Protein AF-A0A7S4QE06-F1 (afdb_monomer_lite)

Structure (mmCIF, N/CA/C/O backbone):
data_AF-A0A7S4QE06-F1
#
_entry.id   AF-A0A7S4QE06-F1
#
loop_
_atom_site.group_PDB
_atom_site.id
_atom_site.type_symbol
_atom_site.label_atom_id
_atom_site.label_alt_id
_atom_site.label_comp_id
_atom_site.label_asym_id
_atom_site.label_entity_id
_atom_site.label_seq_id
_atom_site.pdbx_PDB_ins_code
_atom_site.Cartn_x
_atom_site.Cartn_y
_atom_site.Cartn_z
_atom_site.occupancy
_atom_site.B_iso_or_equiv
_atom_site.auth_seq_id
_atom_site.auth_comp_id
_atom_site.auth_asym_id
_atom_site.auth_atom_id
_atom_site.pdbx_PDB_model_num
ATOM 1 N N . MET A 1 1 ? 20.976 -11.814 29.041 1.00 29.27 1 MET A N 1
ATOM 2 C CA . MET A 1 1 ? 21.416 -11.152 27.793 1.00 29.27 1 MET A CA 1
ATOM 3 C C . MET A 1 1 ? 20.472 -11.469 26.636 1.00 29.27 1 MET A C 1
ATOM 5 O O . MET A 1 1 ? 19.677 -10.607 26.300 1.00 29.27 1 MET A O 1
ATOM 9 N N . GLU A 1 2 ? 20.429 -12.696 26.094 1.00 24.38 2 GLU A N 1
ATOM 10 C CA . GLU A 1 2 ? 19.324 -13.104 25.185 1.00 24.38 2 GLU A CA 1
ATOM 11 C C . GLU A 1 2 ? 17.950 -13.122 25.888 1.00 24.38 2 GLU A C 1
ATOM 13 O O . GLU A 1 2 ? 16.909 -12.980 25.255 1.00 24.38 2 GLU A O 1
ATOM 18 N N . SER A 1 3 ? 17.950 -13.236 27.219 1.00 26.64 3 SER A N 1
ATOM 19 C CA . SER A 1 3 ? 16.787 -13.056 28.093 1.00 26.64 3 SER A CA 1
ATOM 20 C C . SER A 1 3 ? 16.229 -11.629 28.130 1.00 26.64 3 SER A C 1
ATOM 22 O O . SER A 1 3 ? 15.060 -11.467 28.459 1.00 26.64 3 SER A O 1
ATOM 24 N N . ASP A 1 4 ? 17.037 -10.618 27.792 1.00 27.91 4 ASP A N 1
ATOM 25 C CA . ASP A 1 4 ? 16.756 -9.203 28.098 1.00 27.91 4 ASP A CA 1
ATOM 26 C C . ASP A 1 4 ? 16.390 -8.408 26.828 1.00 27.91 4 ASP A C 1
ATOM 28 O O . ASP A 1 4 ? 15.985 -7.255 26.893 1.00 27.91 4 ASP A O 1
ATOM 32 N N . LEU A 1 5 ? 16.495 -9.046 25.656 1.00 28.83 5 LEU A N 1
ATOM 33 C CA . LEU A 1 5 ? 16.018 -8.528 24.368 1.00 28.83 5 LEU A CA 1
ATOM 34 C C . LEU A 1 5 ? 14.555 -8.923 24.087 1.00 28.83 5 LEU A C 1
ATOM 36 O O . LEU A 1 5 ? 14.017 -8.601 23.033 1.00 28.83 5 LEU A O 1
ATOM 40 N N . ARG A 1 6 ? 13.902 -9.632 25.018 1.00 33.16 6 ARG A N 1
ATOM 41 C CA . ARG A 1 6 ? 12.524 -10.132 24.880 1.00 33.16 6 ARG A CA 1
ATOM 42 C C . ARG A 1 6 ? 11.426 -9.091 25.130 1.00 33.16 6 ARG A C 1
ATOM 44 O O . ARG A 1 6 ? 10.268 -9.422 24.919 1.00 33.16 6 ARG A O 1
ATOM 51 N N . GLU A 1 7 ? 11.753 -7.875 25.565 1.00 35.12 7 GLU A N 1
ATOM 52 C CA . GLU A 1 7 ? 10.751 -6.935 26.101 1.00 35.12 7 GLU A CA 1
ATOM 53 C C . GLU A 1 7 ? 10.024 -6.031 25.080 1.00 35.12 7 GLU A C 1
ATOM 55 O O . GLU A 1 7 ? 9.079 -5.369 25.489 1.00 35.12 7 GLU A O 1
ATOM 60 N N . ILE A 1 8 ? 10.415 -5.942 23.789 1.00 34.97 8 ILE A N 1
ATOM 61 C CA . ILE A 1 8 ? 9.846 -4.907 22.873 1.00 34.97 8 ILE A CA 1
ATOM 62 C C . ILE A 1 8 ? 9.594 -5.363 21.401 1.00 34.97 8 ILE A C 1
ATOM 64 O O . ILE A 1 8 ? 9.484 -4.528 20.498 1.00 34.97 8 ILE A O 1
ATOM 68 N N . TYR A 1 9 ? 9.443 -6.662 21.106 1.00 36.25 9 TYR A N 1
ATOM 69 C CA . TYR A 1 9 ? 9.133 -7.174 19.744 1.00 36.25 9 TYR A CA 1
ATOM 70 C C . TYR A 1 9 ? 7.617 -7.247 19.440 1.00 36.25 9 TYR A C 1
ATOM 72 O O . TYR A 1 9 ? 7.071 -8.336 19.275 1.00 36.25 9 TYR A O 1
ATOM 80 N N . ASP A 1 10 ? 6.928 -6.102 19.375 1.00 40.66 10 ASP A N 1
ATOM 81 C CA . ASP A 1 10 ? 5.464 -6.066 19.556 1.00 40.66 10 ASP A CA 1
ATOM 82 C C . ASP A 1 10 ? 4.669 -5.391 18.414 1.00 40.66 10 ASP A C 1
ATOM 84 O O . ASP A 1 10 ? 4.213 -4.257 18.514 1.00 40.66 10 ASP A O 1
ATOM 88 N N . THR A 1 11 ? 4.571 -6.073 17.273 1.00 52.34 11 THR A N 1
ATOM 89 C CA . THR A 1 11 ? 4.168 -5.523 15.962 1.00 52.34 11 THR A CA 1
ATOM 90 C C . THR A 1 11 ? 2.662 -5.333 15.707 1.00 52.34 11 THR A C 1
ATOM 92 O O . THR A 1 11 ? 1.805 -5.876 16.385 1.00 52.34 11 THR A O 1
ATOM 95 N N . ASN A 1 12 ? 2.365 -4.557 14.667 1.00 52.81 12 ASN A N 1
ATOM 96 C CA . ASN A 1 12 ? 1.089 -4.362 13.964 1.00 52.81 12 ASN A CA 1
ATOM 97 C C . ASN A 1 12 ? 0.614 -5.617 13.194 1.00 52.81 12 ASN A C 1
ATOM 99 O O . ASN A 1 12 ? 1.434 -6.428 12.760 1.00 52.81 12 ASN A O 1
ATOM 103 N N . PHE A 1 13 ? -0.699 -5.751 12.952 1.00 61.16 13 PHE A N 1
ATOM 104 C CA . PHE A 1 13 ? -1.243 -6.888 12.193 1.00 61.16 13 PHE A CA 1
ATOM 105 C C . PHE A 1 13 ? -0.927 -6.748 10.696 1.00 61.16 13 PHE A C 1
ATOM 107 O O . PHE A 1 13 ? -1.510 -5.907 10.011 1.00 61.16 13 PHE A O 1
ATOM 114 N N . ASN A 1 14 ? -0.030 -7.574 10.156 1.00 70.69 14 ASN A N 1
ATOM 115 C CA . ASN A 1 14 ? 0.355 -7.495 8.745 1.00 70.69 14 ASN A CA 1
ATOM 116 C C . ASN A 1 14 ? -0.539 -8.381 7.852 1.00 70.69 14 ASN A C 1
ATOM 118 O O . ASN A 1 14 ? -0.594 -9.594 8.034 1.00 70.69 14 ASN A O 1
ATOM 122 N N . MET A 1 15 ? -1.231 -7.763 6.888 1.00 76.94 15 MET A N 1
ATOM 123 C CA . MET A 1 15 ? -2.018 -8.422 5.828 1.00 76.94 15 MET A CA 1
ATOM 124 C C . MET A 1 15 ? -1.328 -8.389 4.454 1.00 76.94 15 MET A C 1
ATOM 126 O O . MET A 1 15 ? -1.887 -8.903 3.483 1.00 76.94 15 MET A O 1
ATOM 130 N N . GLY A 1 16 ? -0.182 -7.711 4.354 1.00 79.75 16 GLY A N 1
ATOM 131 C CA . GLY A 1 16 ? 0.486 -7.362 3.106 1.00 79.75 16 GLY A CA 1
ATOM 132 C C . GLY A 1 16 ? 1.256 -8.505 2.443 1.00 79.75 16 GLY A C 1
ATOM 133 O O . GLY A 1 16 ? 1.091 -9.684 2.744 1.00 79.75 16 GLY A O 1
ATOM 134 N N . GLY A 1 17 ? 2.126 -8.127 1.512 1.00 87.62 17 GLY A N 1
ATOM 135 C CA . GLY A 1 17 ? 2.972 -9.038 0.750 1.00 87.62 17 GLY A CA 1
ATOM 136 C C . GLY A 1 17 ? 3.705 -8.292 -0.360 1.00 87.62 17 GLY A C 1
ATOM 137 O O . GLY A 1 17 ? 3.958 -7.087 -0.245 1.00 87.62 17 GLY A O 1
ATOM 138 N N . LEU A 1 18 ? 4.055 -8.981 -1.446 1.00 93.31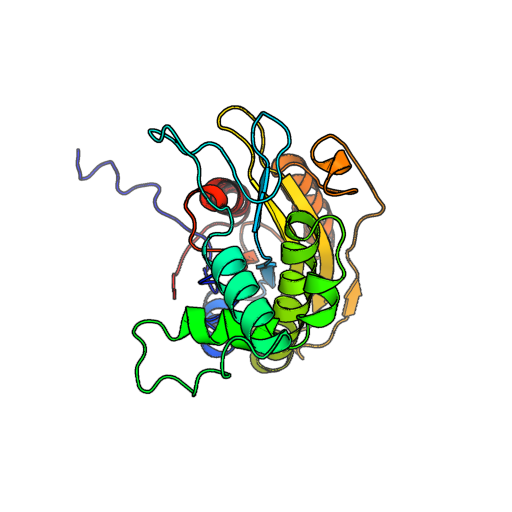 18 LEU A N 1
ATOM 139 C CA . LEU A 1 18 ? 4.771 -8.370 -2.569 1.00 93.31 18 LEU A CA 1
ATOM 140 C C . LEU A 1 18 ? 4.029 -7.142 -3.132 1.00 93.31 18 LEU A C 1
ATOM 142 O O . LEU A 1 18 ? 2.809 -7.135 -3.300 1.00 93.31 18 LEU A O 1
ATOM 146 N N . ALA A 1 19 ? 4.793 -6.073 -3.370 1.00 93.88 19 ALA A N 1
ATOM 147 C CA . ALA A 1 19 ? 4.330 -4.739 -3.766 1.00 93.88 19 ALA A CA 1
ATOM 148 C C . ALA A 1 19 ? 3.315 -4.047 -2.825 1.00 93.88 19 ALA A C 1
ATOM 150 O O . ALA A 1 19 ? 2.889 -2.938 -3.137 1.00 93.88 19 ALA A O 1
ATOM 151 N N . GLY A 1 20 ? 2.972 -4.626 -1.667 1.00 90.56 20 GLY A N 1
ATOM 152 C CA . GLY A 1 20 ? 2.020 -4.064 -0.695 1.00 90.56 20 GLY A CA 1
ATOM 153 C C . GLY A 1 20 ? 0.575 -4.542 -0.850 1.00 90.56 20 GLY A C 1
ATOM 154 O O . GLY A 1 20 ? -0.300 -4.066 -0.130 1.00 90.56 20 GLY A O 1
ATOM 155 N N . PHE A 1 21 ? 0.306 -5.501 -1.743 1.00 95.44 21 PHE A N 1
ATOM 156 C CA . PHE A 1 21 ? -1.034 -6.078 -1.871 1.00 95.44 21 PHE A CA 1
ATOM 157 C C . PHE A 1 21 ? -1.462 -6.822 -0.594 1.00 95.44 21 PHE A C 1
ATOM 159 O O . PHE A 1 21 ? -0.641 -7.545 -0.024 1.00 95.44 21 PHE A O 1
ATOM 166 N N . PRO A 1 22 ? -2.743 -6.716 -0.181 1.00 93.19 22 PRO A N 1
ATOM 167 C CA . PRO A 1 22 ? -3.276 -7.383 1.008 1.00 93.19 22 PRO A CA 1
ATOM 168 C C . PRO A 1 22 ? -3.518 -8.885 0.764 1.00 93.19 22 PRO A C 1
ATOM 170 O O . PRO A 1 22 ? -4.655 -9.366 0.773 1.00 93.19 22 PRO A O 1
ATOM 173 N N . PHE A 1 23 ? -2.449 -9.641 0.501 1.00 94.56 23 PHE A N 1
ATOM 174 C CA . PHE A 1 23 ? -2.511 -11.065 0.156 1.00 94.56 23 PHE A CA 1
ATOM 175 C C . PHE A 1 23 ? -2.992 -11.968 1.299 1.00 94.56 23 PHE A C 1
ATOM 177 O O . PHE A 1 23 ? -3.529 -13.040 1.018 1.00 94.56 23 PHE A O 1
ATOM 184 N N . GLY A 1 24 ? -2.919 -11.521 2.558 1.00 89.69 24 GLY A N 1
ATOM 185 C CA . GLY A 1 24 ? -3.584 -12.198 3.677 1.00 89.69 24 GLY A CA 1
ATOM 186 C C . GLY A 1 24 ? -5.114 -12.275 3.515 1.00 89.69 24 GLY A C 1
ATOM 187 O O . GLY A 1 24 ? -5.761 -13.180 4.058 1.00 89.69 24 GLY A O 1
ATOM 188 N N . GLY A 1 25 ? -5.700 -11.360 2.737 1.00 92.31 25 GLY A N 1
ATOM 189 C CA . GLY A 1 25 ? -7.077 -11.430 2.263 1.00 92.31 25 GLY A CA 1
ATOM 190 C C . GLY A 1 25 ? -8.156 -11.419 3.351 1.00 92.31 25 GLY A C 1
ATOM 191 O O . GLY A 1 25 ? -7.947 -11.037 4.502 1.00 92.31 25 GLY A O 1
ATOM 192 N N . ALA A 1 26 ? -9.343 -11.891 2.964 1.00 92.00 26 ALA A N 1
ATOM 193 C CA . ALA A 1 26 ? -10.532 -11.952 3.815 1.00 92.00 26 ALA A CA 1
ATOM 194 C C . ALA A 1 26 ? -10.332 -12.776 5.104 1.00 92.00 26 ALA A C 1
ATOM 196 O O . ALA A 1 26 ? -10.912 -12.438 6.137 1.00 92.00 26 ALA A O 1
ATOM 197 N N . THR A 1 27 ? -9.512 -13.832 5.050 1.00 89.44 27 THR A N 1
ATOM 198 C CA . THR A 1 27 ? -9.172 -14.667 6.213 1.00 89.44 27 THR A CA 1
ATOM 199 C C . THR A 1 27 ? -8.334 -13.887 7.218 1.00 89.44 27 THR A C 1
ATOM 201 O O . THR A 1 27 ? -8.636 -13.914 8.409 1.00 89.44 27 THR A O 1
ATOM 204 N N . SER A 1 28 ? -7.318 -13.156 6.750 1.00 86.19 28 SER A N 1
ATOM 205 C CA . SER A 1 28 ? -6.453 -12.391 7.650 1.00 86.19 28 SER A CA 1
ATOM 206 C C . SER A 1 28 ? -7.168 -11.188 8.247 1.00 86.19 28 SER A C 1
ATOM 208 O O . SER A 1 28 ? -7.023 -10.948 9.440 1.00 86.19 28 SER A O 1
ATOM 210 N N . PHE A 1 29 ? -8.040 -10.520 7.487 1.00 89.00 29 PHE A N 1
ATOM 211 C CA . PHE A 1 29 ? -8.925 -9.495 8.045 1.00 89.00 29 PHE A CA 1
ATOM 212 C C . PHE A 1 29 ? -9.848 -10.061 9.141 1.00 89.00 29 PHE A C 1
ATOM 214 O O . PHE A 1 29 ? -9.975 -9.471 10.208 1.00 89.00 29 PHE A O 1
ATOM 221 N N . GLY A 1 30 ? -10.475 -11.222 8.914 1.00 88.38 30 GLY A N 1
ATOM 222 C CA . GLY A 1 30 ? -11.364 -11.839 9.907 1.00 88.38 30 GLY A CA 1
ATOM 223 C C . GLY A 1 30 ? -10.641 -12.269 11.189 1.00 88.38 30 GLY A C 1
ATOM 224 O O . GLY A 1 30 ? -11.178 -12.114 12.281 1.00 88.38 30 GLY A O 1
ATOM 225 N N . ALA A 1 31 ? -9.407 -12.763 11.069 1.00 84.69 31 ALA A N 1
ATOM 226 C CA . ALA A 1 31 ? -8.568 -13.084 12.221 1.00 84.69 31 ALA A CA 1
ATOM 227 C C . ALA A 1 31 ? -8.116 -11.826 12.978 1.00 84.69 31 ALA A C 1
ATOM 229 O O . ALA A 1 31 ? -8.207 -11.795 14.199 1.00 84.69 31 ALA A O 1
ATOM 230 N N . MET A 1 32 ? -7.695 -10.776 12.263 1.00 86.50 32 MET A N 1
ATOM 231 C CA . MET A 1 32 ? -7.385 -9.461 12.835 1.00 86.50 32 MET A CA 1
ATOM 232 C C . MET A 1 32 ? -8.553 -8.927 13.665 1.00 86.50 32 MET A C 1
ATOM 234 O O . MET A 1 32 ? -8.358 -8.510 14.805 1.00 86.50 32 MET A O 1
ATOM 238 N N . ALA A 1 33 ? -9.772 -9.009 13.127 1.00 87.38 33 ALA A N 1
ATOM 239 C CA . ALA A 1 33 ? -10.964 -8.520 13.802 1.00 87.38 33 ALA A CA 1
ATOM 240 C C . ALA A 1 33 ? -11.243 -9.243 15.134 1.00 87.38 33 ALA A C 1
ATOM 242 O O . ALA A 1 33 ? -11.690 -8.613 16.087 1.00 87.38 33 ALA A O 1
ATOM 243 N N . ALA A 1 34 ? -10.896 -10.531 15.239 1.00 85.38 34 ALA A N 1
ATOM 244 C CA . ALA A 1 34 ? -11.002 -11.308 16.478 1.00 85.38 34 ALA A CA 1
ATOM 245 C C . ALA A 1 34 ? -9.952 -10.943 17.554 1.00 85.38 34 ALA A C 1
ATOM 247 O O . ALA A 1 34 ? -10.020 -11.467 18.665 1.00 85.38 34 ALA A O 1
ATOM 248 N N . HIS A 1 35 ? -8.991 -10.066 17.240 1.00 83.25 35 HIS A N 1
ATOM 249 C CA . HIS A 1 35 ? -8.016 -9.507 18.184 1.00 83.25 35 HIS A CA 1
ATOM 250 C C . HIS A 1 35 ? -8.319 -8.056 18.591 1.00 83.25 35 HIS A C 1
ATOM 252 O O . HIS A 1 35 ? -7.599 -7.496 19.416 1.00 83.25 35 HIS A O 1
ATOM 258 N N . ILE A 1 36 ? -9.370 -7.439 18.041 1.00 82.38 36 ILE A N 1
ATOM 259 C CA . ILE A 1 36 ? -9.829 -6.118 18.480 1.00 82.38 36 ILE A CA 1
ATOM 260 C C . ILE A 1 36 ? -10.420 -6.262 19.898 1.00 82.38 36 ILE A C 1
ATOM 262 O O . ILE A 1 36 ? -11.226 -7.170 20.110 1.00 82.38 36 ILE A O 1
ATOM 266 N N . PRO A 1 37 ? -10.057 -5.400 20.869 1.00 81.44 37 PRO A N 1
ATOM 267 C CA . PRO A 1 37 ? -10.669 -5.403 22.200 1.00 81.44 37 PRO A CA 1
ATOM 268 C C . PRO A 1 37 ? -12.197 -5.233 22.161 1.00 81.44 37 PRO A C 1
ATOM 270 O O . PRO A 1 37 ? -12.730 -4.627 21.233 1.00 81.44 37 PRO A O 1
ATOM 273 N N . ASP A 1 38 ? -12.910 -5.718 23.183 1.00 82.31 38 ASP A N 1
ATOM 274 C CA . ASP A 1 38 ? -14.376 -5.605 23.268 1.00 82.31 38 ASP A CA 1
ATOM 275 C C . ASP A 1 38 ? -14.841 -4.137 23.141 1.00 82.31 38 ASP A C 1
ATOM 277 O O . ASP A 1 38 ? -14.360 -3.252 23.852 1.00 82.31 38 ASP A O 1
ATOM 281 N N . GLY A 1 39 ? -15.779 -3.861 22.224 1.00 83.25 39 GLY A N 1
ATOM 282 C CA . GLY A 1 39 ? -16.222 -2.493 21.894 1.00 83.25 39 GLY A CA 1
ATOM 283 C C . GLY A 1 39 ? -15.191 -1.637 21.136 1.00 83.25 39 GLY A C 1
ATOM 284 O O . GLY A 1 39 ? -15.393 -0.434 20.962 1.00 83.25 39 GLY A O 1
ATOM 285 N N . GLY A 1 40 ? -14.076 -2.233 20.716 1.00 85.31 40 GLY A N 1
ATOM 286 C CA . GLY A 1 40 ? -12.970 -1.596 20.013 1.00 85.31 40 GLY A CA 1
ATOM 287 C C . GLY A 1 40 ? -13.202 -1.362 18.521 1.00 85.31 40 GLY A C 1
ATOM 288 O O . GLY A 1 40 ? -14.263 -1.651 17.979 1.00 85.31 40 GLY A O 1
ATOM 289 N N . SER A 1 41 ? -12.207 -0.810 17.827 1.00 88.88 41 SER A N 1
ATOM 290 C CA . SER A 1 41 ? -12.259 -0.525 16.378 1.00 88.88 41 SER A CA 1
ATOM 291 C C . SER A 1 41 ? -10.917 -0.803 15.691 1.00 88.88 41 SER A C 1
ATOM 293 O O . SER A 1 41 ? -9.886 -0.916 16.354 1.00 88.88 41 SER A O 1
ATOM 295 N N . CYS A 1 42 ? -10.909 -0.914 14.359 1.00 87.25 42 CYS A N 1
ATOM 296 C CA . CYS A 1 42 ? -9.693 -1.178 13.580 1.00 87.25 42 CYS A CA 1
ATOM 297 C C . CYS A 1 42 ? -9.313 -0.000 12.681 1.00 87.25 42 CYS A C 1
ATOM 299 O O . CYS A 1 42 ? -10.161 0.545 11.978 1.00 87.25 42 CYS A O 1
ATOM 301 N N . LEU A 1 43 ? -8.024 0.343 12.639 1.00 86.00 43 LEU A N 1
ATOM 302 C CA . LEU A 1 43 ? -7.430 1.120 11.553 1.00 86.00 43 LEU A CA 1
ATOM 303 C C . LEU A 1 43 ? -6.629 0.196 10.624 1.00 86.00 43 LEU A C 1
ATOM 305 O O . LEU A 1 43 ? -5.646 -0.411 11.040 1.00 86.00 43 LEU A O 1
ATOM 309 N N . VAL A 1 44 ? -6.993 0.158 9.344 1.00 88.62 44 VAL A N 1
ATOM 310 C CA . VAL A 1 44 ? -6.215 -0.464 8.267 1.00 88.62 44 VAL A CA 1
ATOM 311 C C . VAL A 1 44 ? -5.426 0.611 7.521 1.00 88.62 44 VAL A C 1
ATOM 313 O O . VAL A 1 44 ? -6.023 1.541 6.982 1.00 88.62 44 VAL A O 1
ATOM 316 N N . VAL A 1 45 ? -4.103 0.469 7.423 1.00 85.31 45 VAL A N 1
ATOM 317 C CA . VAL A 1 45 ? -3.237 1.322 6.586 1.00 85.31 45 VAL A CA 1
ATOM 318 C C . VAL A 1 45 ? -2.646 0.498 5.444 1.00 85.31 45 VAL A C 1
ATOM 320 O O . VAL A 1 45 ? -1.992 -0.514 5.691 1.00 85.31 45 VAL A O 1
ATOM 323 N N . TYR A 1 46 ? -2.847 0.895 4.188 1.00 90.94 46 TYR A N 1
ATOM 324 C CA . TYR A 1 46 ? -2.339 0.139 3.037 1.00 90.94 46 TYR A CA 1
ATOM 325 C C . TYR A 1 46 ? -1.810 1.016 1.904 1.00 90.94 46 TYR A C 1
ATOM 327 O O . TYR A 1 46 ? -2.191 2.181 1.753 1.00 90.94 46 TYR A O 1
ATOM 335 N N . GLY A 1 47 ? -0.946 0.422 1.083 1.00 91.88 47 GLY A N 1
ATOM 336 C CA . GLY A 1 47 ? -0.466 1.051 -0.137 1.00 91.88 47 GLY A CA 1
ATOM 337 C C . GLY A 1 47 ? 0.773 0.387 -0.737 1.00 91.88 47 GLY A C 1
ATOM 338 O O . GLY A 1 47 ? 1.521 -0.308 -0.037 1.00 91.88 47 GLY A O 1
ATOM 339 N N . PRO A 1 48 ? 1.049 0.642 -2.028 1.00 94.94 48 PRO A N 1
ATOM 340 C CA . PRO A 1 48 ? 2.348 0.361 -2.605 1.00 94.94 48 PRO A CA 1
ATOM 341 C C . PRO A 1 48 ? 3.383 1.354 -2.078 1.00 94.94 48 PRO A C 1
ATOM 343 O O . PRO A 1 48 ? 3.056 2.377 -1.470 1.00 94.94 48 PRO A O 1
ATOM 346 N N . HIS A 1 49 ? 4.649 1.068 -2.370 1.00 93.44 49 HIS A N 1
ATOM 347 C CA . HIS A 1 49 ? 5.749 1.960 -2.032 1.00 93.44 49 HIS A CA 1
ATOM 348 C C . HIS A 1 49 ? 6.652 2.256 -3.232 1.00 93.44 49 HIS A C 1
ATOM 350 O O . HIS A 1 49 ? 6.731 1.470 -4.184 1.00 93.44 49 HIS A O 1
ATOM 356 N N . VAL A 1 50 ? 7.339 3.392 -3.172 1.00 95.31 50 VAL A N 1
ATOM 357 C CA . VAL A 1 50 ? 8.287 3.851 -4.187 1.00 95.31 50 VAL A CA 1
ATOM 358 C C . VAL A 1 50 ? 9.484 4.527 -3.522 1.00 95.31 50 VAL A C 1
ATOM 360 O O . VAL A 1 50 ? 9.330 5.318 -2.595 1.00 95.31 50 VAL A O 1
ATOM 363 N N . GLY A 1 51 ? 10.689 4.216 -3.992 1.00 91.62 51 GLY A N 1
ATOM 364 C CA . GLY A 1 51 ? 11.904 4.895 -3.552 1.00 91.62 51 GLY A CA 1
ATOM 365 C C . GLY A 1 51 ? 12.129 6.200 -4.308 1.00 91.62 51 GLY A C 1
ATOM 366 O O . GLY A 1 51 ? 11.866 6.269 -5.513 1.00 91.62 51 GLY A O 1
ATOM 367 N N . VAL A 1 52 ? 12.656 7.204 -3.611 1.00 90.25 52 VAL A N 1
ATOM 368 C CA . VAL A 1 52 ? 13.269 8.394 -4.208 1.00 90.25 52 VAL A CA 1
ATOM 369 C C . VAL A 1 52 ? 14.678 8.541 -3.636 1.00 90.25 52 VAL A C 1
ATOM 371 O O . VAL A 1 52 ? 14.841 8.673 -2.422 1.00 90.25 52 VAL A O 1
ATOM 374 N N . ASP A 1 53 ? 15.693 8.496 -4.499 1.00 88.88 53 ASP A N 1
ATOM 375 C CA . ASP A 1 53 ? 17.097 8.575 -4.080 1.00 88.88 53 ASP A CA 1
ATOM 376 C C . ASP A 1 53 ? 17.573 10.016 -3.815 1.00 88.88 53 ASP A C 1
ATOM 378 O O . ASP A 1 53 ? 16.849 10.992 -4.040 1.00 88.88 53 ASP A O 1
ATOM 382 N N . SER A 1 54 ? 18.809 10.178 -3.331 1.00 85.62 54 SER A N 1
ATOM 383 C CA . SER A 1 54 ? 19.370 11.499 -3.000 1.00 85.62 54 SER A CA 1
ATOM 384 C C . SER A 1 54 ? 19.573 12.433 -4.201 1.00 85.62 54 SER A C 1
ATOM 386 O O . SER A 1 54 ? 19.812 13.627 -4.006 1.00 85.62 54 SER A O 1
ATOM 388 N N . THR A 1 55 ? 19.447 11.928 -5.432 1.00 85.50 55 THR A N 1
ATOM 389 C CA . THR A 1 55 ? 19.461 12.725 -6.670 1.00 85.50 55 THR A CA 1
ATOM 390 C C . THR A 1 55 ? 18.060 13.141 -7.128 1.00 85.50 55 THR A C 1
ATOM 392 O O . THR A 1 55 ? 17.934 13.965 -8.034 1.00 85.50 55 THR A O 1
ATOM 395 N N . GLY A 1 56 ? 17.011 12.610 -6.489 1.00 84.44 56 GLY A N 1
ATOM 396 C CA . GLY A 1 56 ? 15.613 12.788 -6.876 1.00 84.44 56 GLY A CA 1
ATOM 397 C C . GLY A 1 56 ? 15.112 11.760 -7.895 1.00 84.44 56 GLY A C 1
ATOM 398 O O . GLY A 1 56 ? 14.009 11.926 -8.420 1.00 84.44 56 GLY A O 1
ATOM 399 N N . ALA A 1 57 ? 15.881 10.706 -8.195 1.00 89.75 57 ALA A N 1
ATOM 400 C CA . ALA A 1 57 ? 15.444 9.668 -9.123 1.00 89.75 57 ALA A CA 1
ATOM 401 C C . ALA A 1 57 ? 14.392 8.761 -8.466 1.00 89.75 57 ALA A C 1
ATOM 403 O O . ALA A 1 57 ? 14.591 8.237 -7.370 1.00 89.75 57 ALA A O 1
ATOM 404 N N . VAL A 1 58 ? 13.262 8.573 -9.152 1.00 93.44 58 VAL A N 1
ATOM 405 C CA . VAL A 1 58 ? 12.110 7.806 -8.654 1.00 93.44 58 VAL A CA 1
ATOM 406 C C . VAL A 1 58 ? 12.198 6.345 -9.101 1.00 93.44 58 VAL A C 1
ATOM 408 O O . VAL A 1 58 ? 12.552 6.055 -10.244 1.00 93.44 58 VAL A O 1
ATOM 411 N N . GLY A 1 59 ? 11.838 5.420 -8.210 1.00 93.56 59 GLY A N 1
ATOM 412 C CA . GLY A 1 59 ? 11.911 3.971 -8.430 1.00 93.56 59 GLY A CA 1
ATOM 413 C C . GLY A 1 59 ? 13.184 3.319 -7.876 1.00 93.56 59 GLY A C 1
ATOM 414 O O . GLY A 1 59 ? 13.435 2.145 -8.151 1.00 93.56 59 GLY A O 1
ATOM 415 N N . THR A 1 60 ? 13.991 4.057 -7.109 1.00 93.00 60 THR A N 1
ATOM 416 C CA . THR A 1 60 ? 15.263 3.636 -6.492 1.00 93.00 60 THR A CA 1
ATOM 417 C C . THR A 1 60 ? 15.477 4.403 -5.184 1.00 93.00 60 THR A C 1
ATOM 419 O O . THR A 1 60 ? 14.934 5.488 -5.019 1.00 93.00 60 THR A O 1
ATOM 422 N N . VAL A 1 61 ? 16.233 3.845 -4.236 1.00 87.81 61 VAL A N 1
ATOM 423 C CA . VAL A 1 61 ? 16.634 4.525 -2.989 1.00 87.81 61 VAL A CA 1
ATOM 424 C C . VAL A 1 61 ? 17.929 3.915 -2.450 1.00 87.81 61 VAL A C 1
ATOM 426 O O . VAL A 1 61 ? 18.168 2.715 -2.615 1.00 87.81 61 VAL A O 1
ATOM 429 N N . GLU A 1 62 ? 18.792 4.707 -1.817 1.00 87.19 62 GLU A N 1
ATOM 430 C CA . GLU A 1 62 ? 20.038 4.231 -1.215 1.00 87.19 62 GLU A CA 1
ATOM 431 C C . GLU A 1 62 ? 19.774 3.237 -0.076 1.00 87.19 62 GLU A C 1
ATOM 433 O O . GLU A 1 62 ? 19.180 3.564 0.950 1.00 87.19 62 GLU A O 1
ATOM 438 N N . ARG A 1 63 ? 20.284 2.010 -0.224 1.00 81.75 63 ARG A N 1
ATOM 439 C CA . ARG A 1 63 ? 20.125 0.937 0.767 1.00 81.75 63 ARG A CA 1
ATOM 440 C C . ARG A 1 63 ? 21.382 0.765 1.615 1.00 81.75 63 ARG A C 1
ATOM 442 O O . ARG A 1 63 ? 22.506 0.777 1.107 1.00 81.75 63 ARG A O 1
ATOM 449 N N . ARG A 1 64 ? 21.196 0.541 2.919 1.00 76.31 64 ARG A N 1
ATOM 450 C CA . ARG A 1 64 ? 22.287 0.380 3.895 1.00 76.31 64 ARG A CA 1
ATOM 451 C C . ARG A 1 64 ? 23.280 -0.701 3.448 1.00 76.31 64 ARG A C 1
ATOM 453 O O . ARG A 1 64 ? 22.919 -1.859 3.275 1.00 76.31 64 ARG A O 1
ATOM 460 N N . GLY A 1 65 ? 24.553 -0.325 3.315 1.00 75.88 65 GLY A N 1
ATOM 461 C CA . GLY A 1 65 ? 25.636 -1.255 2.975 1.00 75.88 65 GLY A CA 1
ATOM 462 C C . GLY A 1 65 ? 25.701 -1.680 1.503 1.00 75.88 65 GLY A C 1
ATOM 463 O O . GLY A 1 65 ? 26.453 -2.598 1.184 1.00 75.88 65 GLY A O 1
ATOM 464 N N . ARG A 1 66 ? 24.953 -1.033 0.597 1.00 77.06 66 ARG A N 1
ATOM 465 C CA . ARG A 1 66 ? 24.996 -1.303 -0.848 1.00 77.06 66 ARG A CA 1
ATOM 466 C C . ARG A 1 66 ? 25.506 -0.084 -1.613 1.00 77.06 66 ARG A C 1
ATOM 468 O O . ARG A 1 66 ? 25.062 1.027 -1.367 1.00 77.06 66 ARG A O 1
ATOM 475 N N . ALA A 1 67 ? 26.394 -0.307 -2.584 1.00 78.44 67 ALA A N 1
ATOM 476 C CA . ALA A 1 67 ? 26.837 0.748 -3.504 1.00 78.44 67 ALA A CA 1
ATOM 477 C C . ALA A 1 67 ? 25.737 1.165 -4.500 1.00 78.44 67 ALA A C 1
ATOM 479 O O . ALA A 1 67 ? 25.694 2.314 -4.915 1.00 78.44 67 ALA A O 1
ATOM 480 N N . ASN A 1 68 ? 24.838 0.234 -4.847 1.00 81.81 68 ASN A N 1
ATOM 481 C CA . ASN A 1 68 ? 23.676 0.469 -5.702 1.00 81.81 68 ASN A CA 1
ATOM 482 C C . ASN A 1 68 ? 22.398 0.088 -4.939 1.00 81.81 68 ASN A C 1
ATOM 484 O O . ASN A 1 68 ? 22.260 -1.064 -4.502 1.00 81.81 68 ASN A O 1
ATOM 488 N N . GLY A 1 69 ? 21.469 1.040 -4.814 1.00 80.12 69 GLY A N 1
ATOM 489 C CA . GLY A 1 69 ? 20.168 0.851 -4.163 1.00 80.12 69 GLY A CA 1
ATOM 490 C C . GLY A 1 69 ? 19.284 -0.186 -4.857 1.00 80.12 69 GLY A C 1
ATOM 491 O O . GLY A 1 69 ? 18.718 -1.064 -4.207 1.00 80.12 69 GLY A O 1
ATOM 492 N N . GLY A 1 70 ? 19.259 -0.153 -6.192 1.00 90.62 70 GLY A N 1
ATOM 493 C CA . GLY A 1 70 ? 18.385 -1.005 -6.998 1.00 90.62 70 GLY A CA 1
ATOM 494 C C . GLY A 1 70 ? 16.925 -0.549 -6.948 1.00 90.62 70 GLY A C 1
ATOM 495 O O . GLY A 1 70 ? 16.599 0.481 -6.364 1.00 90.62 70 GLY A O 1
ATOM 496 N N . SER A 1 71 ? 16.043 -1.318 -7.583 1.00 93.31 71 SER A N 1
ATOM 497 C CA . SER A 1 71 ? 14.631 -0.957 -7.706 1.00 93.31 71 SER A CA 1
ATOM 498 C C . SER A 1 71 ? 13.906 -0.883 -6.356 1.00 93.31 71 SER A C 1
ATOM 500 O O . SER A 1 71 ? 14.131 -1.697 -5.455 1.00 93.31 71 SER A O 1
ATOM 502 N N . CYS A 1 72 ? 12.999 0.081 -6.238 1.00 91.69 72 CYS A N 1
ATOM 503 C CA . CYS A 1 72 ? 12.146 0.294 -5.077 1.00 91.69 72 CYS A CA 1
ATOM 504 C C . CYS A 1 72 ? 10.792 0.871 -5.538 1.00 91.69 72 CYS A C 1
ATOM 506 O O . CYS A 1 72 ? 10.728 2.032 -5.933 1.00 91.69 72 CYS A O 1
ATOM 508 N N . CYS A 1 73 ? 9.691 0.118 -5.546 1.00 94.19 73 CYS A N 1
ATOM 509 C CA . CYS A 1 73 ? 9.537 -1.292 -5.173 1.00 94.19 73 CYS A CA 1
ATOM 510 C C . CYS A 1 73 ? 10.098 -2.281 -6.222 1.00 94.19 73 CYS A C 1
ATOM 512 O O . CYS A 1 73 ? 9.759 -2.209 -7.402 1.00 94.19 73 CYS A O 1
ATOM 514 N N . GLY A 1 74 ? 10.900 -3.267 -5.800 1.00 94.81 74 GLY A N 1
ATOM 515 C CA . GLY A 1 74 ? 11.459 -4.284 -6.709 1.00 94.81 74 GLY A CA 1
ATOM 516 C C . GLY A 1 74 ? 10.403 -5.164 -7.397 1.00 94.81 74 GLY A C 1
ATOM 517 O O . GLY A 1 74 ? 10.437 -5.329 -8.616 1.00 94.81 74 GLY A O 1
ATOM 518 N N . SER A 1 75 ? 9.426 -5.668 -6.633 1.00 97.12 75 SER A N 1
ATOM 519 C CA . SER A 1 75 ? 8.311 -6.482 -7.151 1.00 97.12 75 SER A CA 1
ATOM 520 C C . SER A 1 75 ? 7.456 -5.714 -8.168 1.00 97.12 75 SER A C 1
ATOM 522 O O . SER A 1 75 ? 7.151 -6.236 -9.243 1.00 97.12 75 SER A O 1
ATOM 524 N N . ALA A 1 76 ? 7.144 -4.449 -7.863 1.00 97.31 76 ALA A N 1
ATOM 525 C CA . ALA A 1 76 ? 6.412 -3.542 -8.742 1.00 97.31 76 ALA A CA 1
ATOM 526 C C . ALA A 1 76 ? 7.120 -3.330 -10.084 1.00 97.31 76 ALA A C 1
ATOM 528 O O . ALA A 1 76 ? 6.494 -3.423 -11.139 1.00 97.31 76 ALA A O 1
ATOM 529 N N . VAL A 1 77 ? 8.426 -3.045 -10.055 1.00 97.94 77 VAL A N 1
ATOM 530 C CA . VAL A 1 77 ? 9.217 -2.785 -11.267 1.00 97.94 77 VAL A CA 1
ATOM 531 C C . VAL A 1 77 ? 9.320 -4.044 -12.130 1.00 97.94 77 VAL A C 1
ATOM 533 O O . VAL A 1 77 ? 9.142 -3.960 -13.345 1.00 97.94 77 VAL A O 1
ATOM 536 N N . ALA A 1 78 ? 9.510 -5.219 -11.519 1.00 97.81 78 ALA A N 1
ATOM 537 C CA . ALA A 1 78 ? 9.490 -6.496 -12.234 1.00 97.81 78 ALA A CA 1
ATOM 538 C C . ALA A 1 78 ? 8.119 -6.781 -12.880 1.00 97.81 78 ALA A C 1
ATOM 540 O O . ALA A 1 78 ? 8.050 -7.144 -14.055 1.00 97.81 78 ALA A O 1
ATOM 541 N N . ALA A 1 79 ? 7.024 -6.553 -12.146 1.00 98.19 79 ALA A N 1
ATOM 542 C CA . ALA A 1 79 ? 5.664 -6.704 -12.662 1.00 98.19 79 ALA A CA 1
ATOM 543 C C . ALA A 1 79 ? 5.360 -5.721 -13.804 1.00 98.19 79 ALA A C 1
ATOM 545 O O . ALA A 1 79 ? 4.793 -6.126 -14.813 1.00 98.19 79 ALA A O 1
ATOM 546 N N . SER A 1 80 ? 5.786 -4.460 -13.686 1.00 98.12 80 SER A N 1
ATOM 547 C CA . SER A 1 80 ? 5.656 -3.432 -14.729 1.00 98.12 80 SER A CA 1
ATOM 548 C C . SER A 1 80 ? 6.401 -3.815 -16.013 1.00 98.12 80 SER A C 1
ATOM 550 O O . SER A 1 80 ? 5.864 -3.662 -17.110 1.00 98.12 80 SER A O 1
ATOM 552 N N . GLY A 1 81 ? 7.604 -4.390 -15.886 1.00 97.94 81 GLY A N 1
ATOM 553 C CA . GLY A 1 81 ? 8.360 -4.940 -17.015 1.00 97.94 81 GLY A CA 1
ATOM 554 C C . GLY A 1 81 ? 7.613 -6.070 -17.727 1.00 97.94 81 GLY A C 1
ATOM 555 O O . GLY A 1 81 ? 7.409 -5.996 -18.935 1.00 97.94 81 GLY A O 1
ATOM 556 N N . TYR A 1 82 ? 7.137 -7.067 -16.975 1.00 98.19 82 TYR A N 1
ATOM 557 C CA . TYR A 1 82 ? 6.335 -8.177 -17.508 1.00 98.19 82 TYR A CA 1
ATOM 558 C C . TYR A 1 82 ? 5.045 -7.697 -18.195 1.00 98.19 82 TYR A C 1
ATOM 560 O O . TYR A 1 82 ? 4.791 -8.048 -19.346 1.00 98.19 82 TYR A O 1
ATOM 568 N N . VAL A 1 83 ? 4.259 -6.851 -17.523 1.00 97.94 83 VAL A N 1
ATOM 569 C CA . VAL A 1 83 ? 3.008 -6.283 -18.052 1.00 97.94 83 VAL A CA 1
ATOM 570 C C . VAL A 1 83 ? 3.261 -5.487 -19.337 1.00 97.94 83 VAL A C 1
ATOM 572 O O . VAL A 1 83 ? 2.520 -5.638 -20.306 1.00 97.94 83 VAL A O 1
ATOM 575 N N . GLY A 1 84 ? 4.339 -4.697 -19.385 1.00 97.94 84 GLY A N 1
ATOM 576 C CA . GLY A 1 84 ? 4.749 -3.966 -20.585 1.00 97.94 84 GLY A CA 1
ATOM 577 C C . GLY A 1 84 ? 5.140 -4.875 -21.755 1.00 97.94 84 GLY A C 1
ATOM 578 O O . GLY A 1 84 ? 4.784 -4.572 -22.893 1.00 97.94 84 GLY A O 1
ATOM 579 N N . SER A 1 85 ? 5.820 -5.997 -21.495 1.00 98.00 85 SER A N 1
ATOM 580 C CA . SER A 1 85 ? 6.146 -6.997 -22.524 1.00 98.00 85 SER A CA 1
ATOM 581 C C . SER A 1 85 ? 4.899 -7.700 -23.065 1.00 98.00 85 SER A C 1
ATOM 583 O O . SER A 1 85 ? 4.771 -7.857 -24.277 1.00 98.00 85 SER A O 1
ATOM 585 N N . VAL A 1 86 ? 3.948 -8.067 -22.198 1.00 98.12 86 VAL A N 1
ATOM 586 C CA . VAL A 1 86 ? 2.672 -8.673 -22.624 1.00 98.12 86 VAL A CA 1
ATOM 587 C C . VAL A 1 86 ? 1.847 -7.693 -23.460 1.00 98.12 86 VAL A C 1
ATOM 589 O O . VAL A 1 86 ? 1.343 -8.057 -24.518 1.00 98.12 86 VAL A O 1
ATOM 592 N N . PHE A 1 87 ? 1.763 -6.428 -23.043 1.00 97.69 87 PHE A N 1
ATOM 593 C CA . PHE A 1 87 ? 1.035 -5.384 -23.773 1.00 97.69 87 PHE A CA 1
ATOM 594 C C . PHE A 1 87 ? 1.584 -5.120 -25.183 1.00 97.69 87 PHE A C 1
ATOM 596 O O . PHE A 1 87 ? 0.818 -4.809 -26.093 1.00 97.69 87 PHE A O 1
ATOM 603 N N . LYS A 1 88 ? 2.897 -5.287 -25.385 1.00 97.50 88 LYS A N 1
ATOM 604 C CA . LYS A 1 88 ? 3.559 -5.109 -26.691 1.00 97.50 88 LYS A CA 1
ATOM 605 C C . LYS A 1 88 ? 3.531 -6.353 -27.577 1.00 97.50 88 LYS A C 1
ATOM 607 O O . LYS A 1 88 ? 3.884 -6.260 -28.749 1.00 97.50 88 LYS A O 1
ATOM 612 N N . GLY A 1 89 ? 3.092 -7.496 -27.044 1.00 97.25 89 GLY A N 1
ATOM 613 C CA . GLY A 1 89 ? 3.173 -8.790 -27.723 1.00 97.25 89 GLY A CA 1
ATOM 614 C C . GLY A 1 89 ? 4.578 -9.405 -27.722 1.00 97.25 89 GLY A C 1
ATOM 615 O O . GLY A 1 89 ? 4.818 -10.361 -28.453 1.00 97.25 89 GLY A O 1
ATOM 616 N N . ASP A 1 90 ? 5.497 -8.884 -26.901 1.00 97.38 90 ASP A N 1
ATOM 617 C CA . ASP A 1 90 ? 6.853 -9.425 -26.719 1.00 97.38 90 ASP A CA 1
ATOM 618 C C . ASP A 1 90 ? 6.872 -10.647 -25.776 1.00 97.38 90 ASP A C 1
ATOM 620 O O . ASP A 1 90 ? 7.852 -11.393 -25.732 1.00 97.38 90 ASP A O 1
ATOM 624 N N . ALA A 1 91 ? 5.802 -10.850 -24.998 1.00 96.50 91 ALA A N 1
ATOM 625 C CA . ALA A 1 91 ? 5.625 -11.980 -24.091 1.00 96.50 91 ALA A CA 1
ATOM 626 C C . ALA A 1 91 ? 4.164 -12.453 -24.051 1.00 96.50 91 ALA A C 1
ATOM 628 O O . ALA A 1 91 ? 3.235 -11.658 -24.170 1.00 96.50 91 ALA A O 1
ATOM 629 N N . GLU A 1 92 ? 3.960 -13.747 -23.814 1.00 95.94 92 GLU A N 1
ATOM 630 C CA . GLU A 1 92 ? 2.634 -14.309 -23.548 1.00 95.94 92 GLU A CA 1
ATOM 631 C C . GLU A 1 92 ? 2.208 -14.076 -22.093 1.00 95.94 92 GLU A C 1
ATOM 633 O O . GLU A 1 92 ? 3.038 -14.010 -21.179 1.00 95.94 92 GLU A O 1
ATOM 638 N N . LYS A 1 93 ? 0.894 -14.001 -21.854 1.00 95.88 93 LYS A N 1
ATOM 639 C CA . LYS A 1 93 ? 0.360 -13.928 -20.489 1.00 95.88 93 LYS A CA 1
ATOM 640 C C . LYS A 1 93 ? 0.611 -15.254 -19.763 1.00 95.88 93 LYS A C 1
ATOM 642 O O . LYS A 1 93 ? 0.166 -16.306 -20.215 1.00 95.88 93 LYS A O 1
ATOM 647 N N . ALA A 1 94 ? 1.271 -15.188 -18.609 1.00 93.75 94 ALA A N 1
ATOM 648 C CA . ALA A 1 94 ? 1.515 -16.343 -17.752 1.00 93.75 94 ALA A CA 1
ATOM 649 C C . ALA A 1 94 ? 0.205 -17.045 -17.343 1.00 93.75 94 ALA A C 1
ATOM 651 O O . ALA A 1 94 ? -0.817 -16.398 -17.094 1.00 93.75 94 ALA A O 1
ATOM 652 N N . ALA A 1 95 ? 0.257 -18.375 -17.248 1.00 95.00 95 ALA A N 1
ATOM 653 C CA . ALA A 1 95 ? -0.815 -19.184 -16.678 1.00 95.00 95 ALA A CA 1
ATOM 654 C C . ALA A 1 95 ? -0.860 -19.049 -15.145 1.00 95.00 95 ALA A C 1
ATOM 656 O O . ALA A 1 95 ? 0.117 -18.632 -14.523 1.00 95.00 95 ALA A O 1
ATOM 657 N N . LEU A 1 96 ? -1.991 -19.431 -14.540 1.00 95.38 96 LEU A N 1
ATOM 658 C CA . LEU A 1 96 ? -2.128 -19.507 -13.084 1.00 95.38 96 LEU A CA 1
ATOM 659 C C . LEU A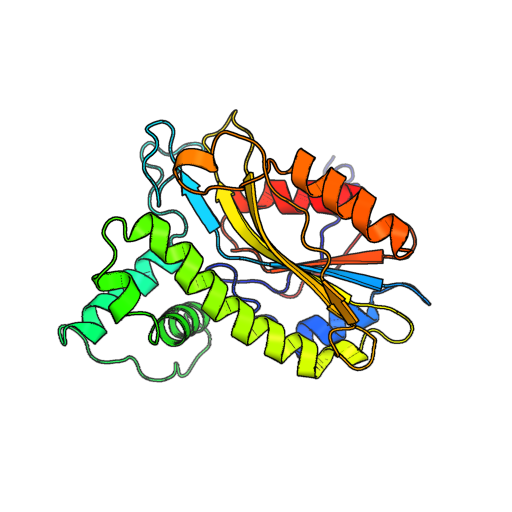 1 96 ? -1.057 -20.463 -12.510 1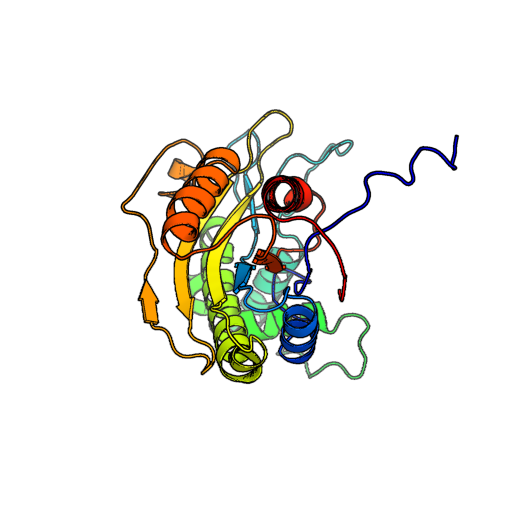.00 95.38 96 LEU A C 1
ATOM 661 O O . LEU A 1 96 ? -0.916 -21.564 -13.045 1.00 95.38 96 LEU A O 1
ATOM 665 N N . PRO A 1 97 ? -0.317 -20.080 -11.453 1.00 94.31 97 PRO A N 1
ATOM 666 C CA . PRO A 1 97 ? 0.712 -20.930 -10.863 1.00 94.31 97 PRO A CA 1
ATOM 667 C C . PRO A 1 97 ? 0.096 -22.180 -10.222 1.00 94.31 97 PRO A C 1
ATOM 669 O O . PRO A 1 97 ? -0.962 -22.113 -9.595 1.00 94.31 97 PRO A O 1
ATOM 672 N N . GLU A 1 98 ? 0.773 -23.318 -10.379 1.00 95.62 98 GLU A N 1
ATOM 673 C CA . GLU A 1 98 ? 0.347 -24.612 -9.822 1.00 95.62 98 GLU A CA 1
ATOM 674 C C . GLU A 1 98 ? 0.715 -24.771 -8.335 1.00 95.62 98 GLU A C 1
ATOM 676 O O . GLU A 1 98 ? 0.124 -25.592 -7.633 1.00 95.62 98 GLU A O 1
ATOM 681 N N . ASP A 1 99 ? 1.666 -23.971 -7.845 1.00 95.12 99 ASP A N 1
ATOM 682 C CA . ASP A 1 99 ? 2.138 -23.963 -6.462 1.00 95.12 99 ASP A CA 1
ATOM 683 C C . ASP A 1 99 ? 2.299 -22.530 -5.908 1.00 95.12 99 ASP A C 1
ATOM 685 O O . ASP A 1 99 ? 1.993 -21.536 -6.569 1.00 95.12 99 ASP A O 1
ATOM 689 N N . ALA A 1 100 ? 2.735 -22.424 -4.650 1.00 93.62 100 ALA A N 1
ATOM 690 C CA . ALA A 1 100 ? 2.857 -21.157 -3.933 1.00 93.62 100 ALA A CA 1
ATOM 691 C C . ALA A 1 100 ? 4.216 -20.441 -4.100 1.00 93.62 100 ALA A C 1
ATOM 693 O O . ALA A 1 100 ? 4.370 -19.349 -3.555 1.00 93.62 100 ALA A O 1
ATOM 694 N N . LEU A 1 101 ? 5.193 -21.019 -4.815 1.00 92.06 101 LEU A N 1
ATOM 695 C CA . LEU A 1 101 ? 6.608 -20.607 -4.787 1.00 92.06 101 LEU A CA 1
ATOM 696 C C . LEU A 1 101 ? 6.832 -19.144 -5.193 1.00 92.06 101 LEU A C 1
ATOM 698 O O . LEU A 1 101 ? 7.619 -18.454 -4.554 1.00 92.06 101 LEU A O 1
ATOM 702 N N . ASP A 1 102 ? 6.131 -18.683 -6.232 1.00 93.00 102 ASP A N 1
ATOM 703 C CA . ASP A 1 102 ? 6.162 -17.288 -6.705 1.00 93.00 102 ASP A CA 1
ATOM 704 C C . ASP A 1 102 ? 4.745 -16.746 -6.999 1.00 93.00 102 ASP A C 1
ATOM 706 O O . ASP A 1 102 ? 4.525 -15.834 -7.802 1.00 93.00 102 ASP A O 1
ATOM 710 N N . ALA A 1 103 ? 3.733 -17.330 -6.344 1.00 96.12 103 ALA A N 1
ATOM 711 C CA . ALA A 1 103 ? 2.332 -17.027 -6.628 1.00 96.12 103 ALA A CA 1
ATOM 712 C C . ALA A 1 103 ? 1.975 -15.557 -6.362 1.00 96.12 103 ALA A C 1
ATOM 714 O O . ALA A 1 103 ? 1.201 -14.966 -7.117 1.00 96.12 103 ALA A O 1
ATOM 715 N N . GLN A 1 104 ? 2.571 -14.934 -5.336 1.00 96.50 104 GLN A N 1
ATOM 716 C CA . GLN A 1 104 ? 2.367 -13.508 -5.073 1.00 96.50 104 GLN A CA 1
ATOM 717 C C . GLN A 1 104 ? 2.830 -12.643 -6.256 1.00 96.50 104 GLN A C 1
ATOM 719 O O . GLN A 1 104 ? 2.072 -11.778 -6.687 1.00 96.50 104 GLN A O 1
ATOM 724 N N . GLN A 1 105 ? 4.010 -12.891 -6.839 1.00 97.75 105 GLN A N 1
ATOM 725 C CA . GLN A 1 105 ? 4.522 -12.080 -7.952 1.00 97.75 105 GLN A CA 1
ATOM 726 C C . GLN A 1 105 ? 3.672 -12.257 -9.218 1.00 97.75 105 GLN A C 1
ATOM 728 O O . GLN A 1 105 ? 3.389 -11.274 -9.911 1.00 97.75 105 GLN A O 1
ATOM 733 N N . TYR A 1 106 ? 3.182 -13.477 -9.478 1.00 97.75 106 TYR A N 1
ATOM 734 C CA . TYR A 1 106 ? 2.176 -13.721 -10.515 1.00 97.75 106 TYR A CA 1
ATOM 735 C C . TYR A 1 106 ? 0.912 -12.874 -10.296 1.00 97.75 106 TYR A C 1
ATOM 737 O O . TYR A 1 106 ? 0.403 -12.263 -11.243 1.00 97.75 106 TYR A O 1
ATOM 745 N N . PHE A 1 107 ? 0.399 -12.807 -9.063 1.00 98.06 107 PHE A N 1
ATOM 746 C CA . PHE A 1 107 ? -0.792 -12.016 -8.759 1.00 98.06 107 PHE A CA 1
ATOM 747 C C . PHE A 1 107 ? -0.530 -10.506 -8.852 1.00 98.06 107 PHE A C 1
ATOM 749 O O . PHE A 1 107 ? -1.375 -9.809 -9.410 1.00 98.06 107 PHE A O 1
ATOM 756 N N . VAL A 1 108 ? 0.638 -10.002 -8.427 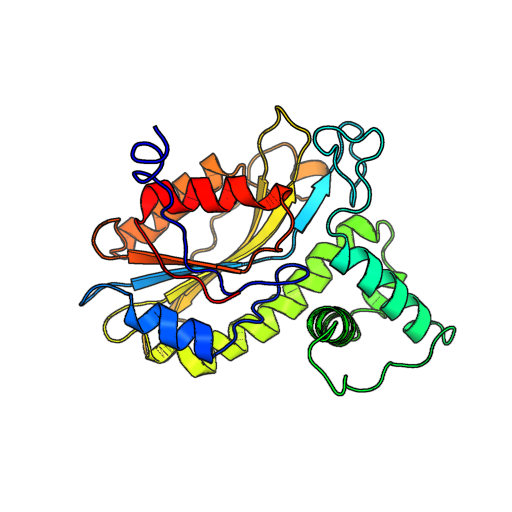1.00 98.25 108 VAL A N 1
ATOM 757 C CA . VAL A 1 108 ? 1.054 -8.598 -8.649 1.00 98.25 108 VAL A CA 1
ATOM 758 C C . VAL A 1 108 ? 1.011 -8.264 -10.145 1.00 98.25 108 VAL A C 1
ATOM 760 O O . VAL A 1 108 ? 0.348 -7.307 -10.542 1.00 98.25 108 VAL A O 1
ATOM 763 N N . GLY A 1 109 ? 1.651 -9.075 -10.996 1.00 98.00 109 GLY A N 1
ATOM 764 C CA . GLY A 1 109 ? 1.636 -8.875 -12.451 1.00 98.00 109 GLY A CA 1
ATOM 765 C C . GLY A 1 109 ? 0.240 -8.997 -13.069 1.00 98.00 109 GLY A C 1
ATOM 766 O O . GLY A 1 109 ? -0.118 -8.230 -13.959 1.00 98.00 109 GLY A O 1
ATOM 767 N N . SER A 1 110 ? -0.580 -9.926 -12.577 1.00 97.75 110 SER A N 1
ATOM 768 C CA . SER A 1 110 ? -1.945 -10.144 -13.073 1.00 97.75 110 SER A CA 1
ATOM 769 C C . SER A 1 110 ? -2.904 -9.008 -12.714 1.00 97.75 110 SER A C 1
ATOM 771 O O . SER A 1 110 ? -3.721 -8.634 -13.554 1.00 97.75 110 SER A O 1
ATOM 773 N N . MET A 1 111 ? -2.800 -8.448 -11.504 1.00 97.88 111 MET A N 1
ATOM 774 C CA . MET A 1 111 ? -3.617 -7.315 -11.046 1.00 97.88 111 MET A CA 1
ATOM 775 C C . MET A 1 111 ? -3.142 -5.975 -11.619 1.00 97.88 111 MET A C 1
ATOM 777 O O . MET A 1 111 ? -3.948 -5.063 -11.764 1.00 97.88 111 MET A O 1
ATOM 781 N N . LEU A 1 112 ? -1.866 -5.858 -12.001 1.00 98.19 112 LEU A N 1
ATOM 782 C CA . LEU A 1 112 ? -1.335 -4.678 -12.693 1.00 98.19 112 LEU A CA 1
ATOM 783 C C . LEU A 1 112 ? -1.641 -4.679 -14.207 1.00 98.19 112 LEU A C 1
ATOM 785 O O . LEU A 1 112 ? -1.629 -3.625 -14.839 1.00 98.19 112 LEU A O 1
ATOM 789 N N . MET A 1 113 ? -1.964 -5.838 -14.793 1.00 97.88 113 MET A N 1
ATOM 790 C CA . MET A 1 113 ? -2.237 -6.004 -16.229 1.00 97.88 113 MET A CA 1
ATOM 791 C C . MET A 1 113 ? -3.298 -5.040 -16.818 1.00 97.88 113 MET A C 1
ATOM 793 O O . MET A 1 113 ? -3.072 -4.550 -17.924 1.00 97.88 113 MET A O 1
ATOM 797 N N . PRO A 1 114 ? -4.417 -4.697 -16.138 1.00 98.12 114 PRO A N 1
ATOM 798 C CA . PRO A 1 114 ? -5.390 -3.720 -16.650 1.00 98.12 114 PRO A CA 1
ATOM 799 C C . PRO A 1 114 ? -4.825 -2.303 -16.841 1.00 98.12 114 PRO A C 1
ATOM 801 O O . PRO A 1 114 ? -5.398 -1.508 -17.578 1.00 98.12 114 PRO A O 1
ATOM 804 N N . TYR A 1 115 ? -3.696 -1.986 -16.201 1.00 98.12 115 TYR A N 1
ATOM 805 C CA . TYR A 1 115 ? -3.057 -0.669 -16.229 1.00 98.12 115 TYR A CA 1
ATOM 806 C C . TYR A 1 115 ? -1.912 -0.583 -17.251 1.00 98.12 115 TYR A C 1
ATOM 808 O O . TYR A 1 115 ? -1.200 0.420 -17.287 1.00 98.12 115 TYR A O 1
ATOM 816 N N . ALA A 1 116 ? -1.714 -1.607 -18.090 1.00 97.81 116 ALA A N 1
ATOM 817 C CA . ALA A 1 116 ? -0.569 -1.699 -18.996 1.00 97.81 116 ALA A CA 1
ATOM 818 C C . ALA A 1 116 ? -0.441 -0.510 -19.964 1.00 97.81 116 ALA A C 1
ATOM 820 O O . ALA A 1 116 ? 0.635 0.073 -20.081 1.00 97.81 116 ALA A O 1
ATOM 821 N N . GLU A 1 117 ? -1.546 -0.119 -20.607 1.00 98.06 117 GLU A N 1
ATOM 822 C CA . GLU A 1 117 ? -1.599 1.020 -21.534 1.00 98.06 117 GLU A CA 1
ATOM 823 C C . GLU A 1 117 ? -1.260 2.338 -20.824 1.00 98.06 117 GLU A C 1
ATOM 825 O O . GLU A 1 117 ? -0.414 3.099 -21.291 1.00 98.06 117 GLU A O 1
ATOM 830 N N . ARG A 1 118 ? -1.854 2.567 -19.644 1.00 97.69 118 ARG A N 1
ATOM 831 C CA . ARG A 1 118 ? -1.579 3.730 -18.786 1.00 97.69 118 ARG A CA 1
ATOM 832 C C . ARG A 1 118 ? -0.103 3.812 -18.404 1.00 97.69 118 ARG A C 1
ATOM 834 O O . ARG A 1 118 ? 0.482 4.887 -18.472 1.00 97.69 118 ARG A O 1
ATOM 841 N N . LEU A 1 119 ? 0.498 2.685 -18.021 1.00 97.88 119 LEU A N 1
ATOM 842 C CA . LEU A 1 119 ? 1.916 2.627 -17.681 1.00 97.88 119 LEU A CA 1
ATOM 843 C C . LEU A 1 119 ? 2.798 2.886 -18.901 1.00 97.88 119 LEU A C 1
ATOM 845 O O . LEU A 1 119 ? 3.804 3.577 -18.767 1.00 97.88 119 LEU A O 1
ATOM 849 N N . ASP A 1 120 ? 2.467 2.347 -20.076 1.00 97.12 120 ASP A N 1
ATOM 850 C CA . ASP A 1 120 ? 3.292 2.538 -21.273 1.00 97.12 120 ASP A CA 1
ATOM 851 C C . ASP A 1 120 ? 3.196 3.945 -21.871 1.00 97.12 120 ASP A C 1
ATOM 853 O O . ASP A 1 120 ? 4.193 4.446 -22.384 1.00 97.12 120 ASP A O 1
ATOM 857 N N . ALA A 1 121 ? 2.043 4.603 -21.732 1.00 97.56 121 ALA A N 1
ATOM 858 C CA . ALA A 1 121 ? 1.830 5.993 -22.132 1.00 97.56 121 ALA A CA 1
ATOM 859 C C . ALA A 1 121 ? 2.417 7.032 -21.150 1.00 97.56 121 ALA A C 1
ATOM 861 O O 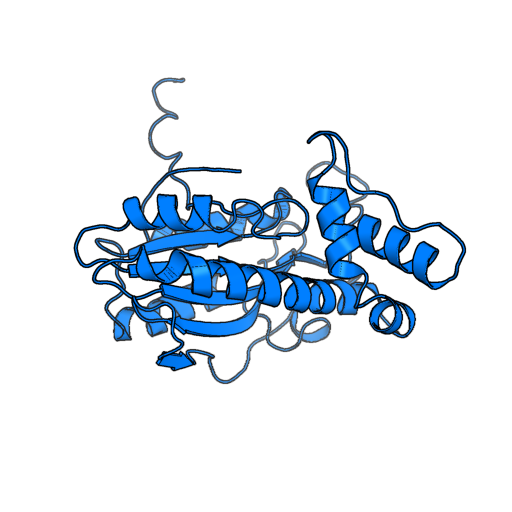. ALA A 1 121 ? 2.454 8.220 -21.474 1.00 97.56 121 ALA A O 1
ATOM 862 N N . ALA A 1 122 ? 2.857 6.620 -19.956 1.00 96.88 122 ALA A N 1
ATOM 863 C CA . ALA A 1 122 ? 3.342 7.530 -18.922 1.00 96.88 122 ALA A CA 1
ATOM 864 C C . ALA A 1 122 ? 4.734 8.106 -19.236 1.00 96.88 122 ALA A C 1
ATOM 866 O O . ALA A 1 122 ? 5.704 7.360 -19.384 1.00 96.88 122 ALA A O 1
ATOM 867 N N . GLU A 1 123 ? 4.848 9.440 -19.230 1.00 95.62 123 GLU A N 1
ATOM 868 C CA . GLU A 1 123 ? 6.119 10.167 -19.392 1.00 95.62 123 GLU A CA 1
ATOM 869 C C . GLU A 1 123 ? 7.149 9.753 -18.325 1.00 95.62 123 GLU A C 1
ATOM 871 O O . GLU A 1 123 ? 8.294 9.432 -18.640 1.00 95.62 123 GLU A O 1
ATOM 876 N N . GLU A 1 124 ? 6.715 9.658 -17.065 1.00 94.19 124 GLU A N 1
ATOM 877 C CA . GLU A 1 124 ? 7.533 9.205 -15.938 1.00 94.19 124 GLU A CA 1
ATOM 878 C C . GLU A 1 124 ? 6.965 7.909 -15.338 1.00 94.19 124 GLU A C 1
ATOM 880 O O . GLU A 1 124 ? 6.429 7.888 -14.229 1.00 94.19 124 GLU A O 1
ATOM 885 N N . LYS A 1 125 ? 7.106 6.790 -16.064 1.00 96.38 125 LYS A N 1
ATOM 886 C CA . LYS A 1 125 ? 6.600 5.450 -15.680 1.00 96.38 125 LYS A CA 1
ATOM 887 C C . LYS A 1 125 ? 6.882 5.041 -14.221 1.00 96.38 125 LYS A C 1
ATOM 889 O O . LYS A 1 125 ? 6.054 4.362 -13.624 1.00 96.38 125 LYS A O 1
ATOM 894 N N . MET A 1 126 ? 8.004 5.457 -13.620 1.00 96.06 126 MET A N 1
ATOM 895 C CA . MET A 1 126 ? 8.321 5.158 -12.208 1.00 96.06 126 MET A CA 1
ATOM 896 C C . MET A 1 126 ? 7.546 6.011 -11.189 1.00 96.06 126 MET A C 1
ATOM 898 O O . MET A 1 126 ? 7.360 5.560 -10.061 1.00 96.06 126 MET A O 1
ATOM 902 N N . LYS A 1 127 ? 7.057 7.198 -11.571 1.00 95.38 127 LYS A N 1
ATOM 903 C CA . LYS A 1 127 ? 6.082 7.966 -10.778 1.00 95.38 127 LYS A CA 1
ATOM 904 C C . LYS A 1 127 ? 4.670 7.413 -10.947 1.00 95.38 127 LYS A C 1
ATOM 906 O O . LYS A 1 127 ? 3.933 7.359 -9.973 1.00 95.38 127 LYS A O 1
ATOM 911 N N . GLU A 1 128 ? 4.318 6.949 -12.147 1.00 97.69 128 GLU A N 1
ATOM 912 C CA . GLU A 1 128 ? 2.981 6.409 -12.444 1.00 97.69 128 GLU A CA 1
ATOM 913 C C . GLU A 1 128 ? 2.725 5.028 -11.816 1.00 97.69 128 GLU A C 1
ATOM 915 O O . GLU A 1 128 ? 1.627 4.739 -11.340 1.00 97.69 128 GLU A O 1
ATOM 920 N N . LEU A 1 129 ? 3.750 4.171 -11.782 1.00 98.19 129 LEU A N 1
ATOM 921 C CA . LEU A 1 129 ? 3.685 2.803 -11.261 1.00 98.19 129 LEU A CA 1
ATOM 922 C C . LEU A 1 129 ? 3.036 2.664 -9.867 1.00 98.19 129 LEU A C 1
ATOM 924 O O . LEU A 1 129 ? 2.136 1.829 -9.737 1.00 98.19 129 LEU A O 1
ATOM 928 N N . PRO A 1 130 ? 3.412 3.439 -8.830 1.00 97.06 130 PRO A N 1
ATOM 929 C CA . PRO A 1 130 ? 2.744 3.356 -7.533 1.00 97.06 130 PRO A CA 1
ATOM 930 C C . PRO A 1 130 ? 1.277 3.822 -7.562 1.00 97.06 130 PRO A C 1
ATOM 932 O O . PRO A 1 130 ? 0.489 3.293 -6.787 1.00 97.06 130 PRO A O 1
ATOM 935 N N . TYR A 1 131 ? 0.856 4.722 -8.461 1.00 97.00 131 TYR A N 1
ATOM 936 C CA . TYR A 1 131 ? -0.569 5.070 -8.594 1.00 97.00 131 TYR A CA 1
ATOM 937 C C . TYR A 1 131 ? -1.378 3.933 -9.232 1.00 97.00 131 TYR A C 1
ATOM 939 O O . TYR A 1 131 ? -2.432 3.568 -8.718 1.00 97.00 131 TYR A O 1
ATOM 947 N N . ALA A 1 132 ? -0.868 3.318 -10.304 1.00 97.81 132 ALA A N 1
ATOM 948 C CA . ALA A 1 132 ? -1.512 2.156 -10.925 1.00 97.81 132 ALA A CA 1
ATOM 949 C C . ALA A 1 132 ? -1.619 0.957 -9.959 1.00 97.81 132 ALA A C 1
ATOM 951 O O . ALA A 1 132 ? -2.631 0.259 -9.929 1.00 97.81 132 ALA A O 1
ATOM 952 N N . LEU A 1 133 ? -0.591 0.739 -9.130 1.00 97.69 133 LEU A N 1
ATOM 953 C CA . LEU A 1 133 ? -0.624 -0.271 -8.070 1.00 97.69 133 LEU A CA 1
ATOM 954 C C . LEU A 1 133 ? -1.593 0.081 -6.943 1.00 97.69 133 LEU A C 1
ATOM 956 O O . LEU A 1 133 ? -2.254 -0.817 -6.430 1.00 97.69 133 LEU A O 1
ATOM 960 N N . TYR A 1 134 ? -1.691 1.355 -6.562 1.00 97.19 134 TYR A N 1
ATOM 961 C CA . TYR A 1 134 ? -2.633 1.798 -5.540 1.00 97.19 134 TYR A CA 1
ATOM 962 C C . TYR A 1 134 ? -4.079 1.525 -5.970 1.00 97.19 134 TYR A C 1
ATOM 964 O O . TYR A 1 134 ? -4.848 0.975 -5.182 1.00 97.19 134 TYR A O 1
ATOM 972 N N . ASP A 1 135 ? -4.437 1.810 -7.224 1.00 96.44 135 ASP A N 1
ATOM 973 C CA . ASP A 1 135 ? -5.778 1.524 -7.746 1.00 96.44 135 ASP A CA 1
ATOM 974 C C . ASP A 1 135 ? -6.086 0.012 -7.711 1.00 96.44 135 ASP A C 1
ATOM 976 O O . ASP A 1 135 ? -7.138 -0.398 -7.216 1.00 96.44 135 ASP A O 1
ATOM 980 N N . ALA A 1 136 ? -5.134 -0.828 -8.138 1.00 97.31 136 ALA A N 1
ATOM 981 C CA . ALA A 1 136 ? -5.259 -2.288 -8.085 1.00 97.31 136 ALA A CA 1
ATOM 982 C C . ALA A 1 136 ? -5.376 -2.830 -6.642 1.00 97.31 136 ALA A C 1
ATOM 984 O O . ALA A 1 136 ? -6.134 -3.764 -6.371 1.00 97.31 136 ALA A O 1
ATOM 985 N N . GLN A 1 137 ? -4.639 -2.243 -5.695 1.00 97.00 137 GLN A N 1
ATOM 986 C CA . GLN A 1 137 ? -4.714 -2.595 -4.273 1.00 97.00 137 GLN A CA 1
ATOM 987 C C . GLN A 1 137 ? -6.014 -2.124 -3.627 1.00 97.00 137 GLN A C 1
ATOM 989 O O . GLN A 1 137 ? -6.561 -2.838 -2.790 1.00 97.00 137 GLN A O 1
ATOM 994 N N . THR A 1 138 ? -6.528 -0.965 -4.036 1.00 94.69 138 THR A N 1
ATOM 995 C CA . THR A 1 138 ? -7.802 -0.408 -3.566 1.00 94.69 138 THR A CA 1
ATOM 996 C C . THR A 1 138 ? -8.971 -1.307 -3.965 1.00 94.69 138 THR A C 1
ATOM 998 O O . THR A 1 138 ? -9.852 -1.546 -3.140 1.00 94.69 138 THR A O 1
ATOM 1001 N N . GLU A 1 139 ? -8.965 -1.878 -5.178 1.00 95.12 139 GLU A N 1
ATOM 1002 C CA . GLU A 1 139 ? -9.974 -2.868 -5.589 1.00 95.12 139 GLU A CA 1
ATOM 1003 C C . GLU A 1 139 ? -9.949 -4.107 -4.677 1.00 95.12 139 GLU A C 1
ATOM 1005 O O . GLU A 1 139 ? -10.987 -4.527 -4.157 1.00 95.12 139 GLU A O 1
ATOM 1010 N N . LEU A 1 140 ? -8.763 -4.681 -4.436 1.00 96.19 140 LEU A N 1
ATOM 1011 C CA . LEU A 1 140 ? -8.634 -5.869 -3.590 1.00 96.19 140 LEU A CA 1
ATOM 1012 C C . LEU A 1 140 ? -8.985 -5.571 -2.123 1.00 96.19 140 LEU A C 1
ATOM 1014 O O . LEU A 1 140 ? -9.694 -6.361 -1.502 1.00 96.19 140 LEU A O 1
ATOM 1018 N N . MET A 1 141 ? -8.543 -4.433 -1.582 1.00 94.56 141 MET A N 1
ATOM 1019 C CA . MET A 1 141 ? -8.863 -4.005 -0.217 1.00 94.56 141 MET A CA 1
ATOM 1020 C C . MET A 1 141 ? -10.366 -3.764 -0.044 1.00 94.56 141 MET A C 1
ATOM 1022 O O . MET A 1 141 ? -10.951 -4.253 0.920 1.00 94.56 141 MET A O 1
ATOM 1026 N N . GLY A 1 142 ? -11.019 -3.100 -1.004 1.00 92.38 142 GLY A N 1
ATOM 1027 C CA . GLY A 1 142 ? -12.472 -2.907 -0.997 1.00 92.38 142 GLY A CA 1
ATOM 1028 C C . GLY A 1 142 ? -13.228 -4.234 -0.920 1.00 92.38 142 GLY A C 1
ATOM 1029 O O . GLY A 1 142 ? -14.097 -4.396 -0.069 1.00 92.38 142 GLY A O 1
ATOM 1030 N N . ARG A 1 143 ? -12.821 -5.228 -1.720 1.00 94.19 143 ARG A N 1
ATOM 1031 C CA . ARG A 1 143 ? -13.397 -6.588 -1.709 1.00 94.19 143 ARG A CA 1
ATOM 1032 C C . ARG A 1 143 ? -13.121 -7.367 -0.417 1.00 94.19 143 ARG A C 1
ATOM 1034 O O . ARG A 1 143 ? -13.877 -8.278 -0.085 1.00 94.19 143 ARG A O 1
ATOM 1041 N N . ILE A 1 144 ? -12.041 -7.055 0.304 1.00 93.88 144 ILE A N 1
ATOM 1042 C CA . ILE A 1 144 ? -11.745 -7.631 1.626 1.00 93.88 144 ILE A CA 1
ATOM 1043 C C . ILE A 1 144 ? -12.658 -7.009 2.687 1.00 93.88 144 ILE A C 1
ATOM 1045 O O . ILE A 1 144 ? -13.269 -7.752 3.453 1.00 93.88 144 ILE A O 1
ATOM 1049 N N . VAL A 1 145 ? -12.799 -5.681 2.701 1.00 91.44 145 VAL A N 1
ATOM 1050 C CA . VAL A 1 145 ? -13.663 -4.956 3.650 1.00 91.44 145 VAL A CA 1
ATOM 1051 C C . VAL A 1 145 ? -15.142 -5.280 3.417 1.00 91.44 145 VAL A C 1
ATOM 1053 O O . VAL A 1 145 ? -15.849 -5.567 4.374 1.00 91.44 145 VAL A O 1
ATOM 1056 N N . GLU A 1 146 ? -15.602 -5.355 2.166 1.00 90.56 146 GLU A N 1
ATOM 1057 C CA . GLU A 1 146 ? -16.967 -5.789 1.824 1.00 90.56 146 GLU A CA 1
ATOM 1058 C C . GLU A 1 146 ? -17.261 -7.214 2.328 1.00 90.56 146 GLU A C 1
ATOM 1060 O O . GLU A 1 146 ? -18.350 -7.501 2.819 1.00 90.56 146 GLU A O 1
ATOM 1065 N N . LYS A 1 147 ? -16.282 -8.124 2.230 1.00 91.00 147 LYS A N 1
ATOM 1066 C CA . LYS A 1 147 ? -16.461 -9.536 2.596 1.00 91.00 147 LYS A CA 1
ATOM 1067 C C . LYS A 1 147 ? -16.293 -9.823 4.092 1.00 91.00 147 LYS A C 1
ATOM 1069 O O . LYS A 1 147 ? -16.936 -10.745 4.593 1.00 91.00 147 LYS A O 1
ATOM 1074 N N . SER A 1 148 ? -15.402 -9.104 4.772 1.00 91.06 148 SER A N 1
ATOM 1075 C CA . SER A 1 148 ? -14.974 -9.408 6.146 1.00 91.06 148 SER A CA 1
ATOM 1076 C C . SER A 1 148 ? -15.154 -8.254 7.137 1.00 91.06 148 SER A C 1
ATOM 1078 O O . SER A 1 148 ? -14.900 -8.460 8.320 1.00 91.06 148 SER A O 1
ATOM 1080 N N . GLY A 1 149 ? -15.604 -7.069 6.707 1.00 87.75 149 GLY A N 1
ATOM 1081 C CA . GLY A 1 149 ? -15.760 -5.880 7.558 1.00 87.75 149 GLY A CA 1
ATOM 1082 C C . GLY A 1 149 ? -16.624 -6.131 8.794 1.00 87.75 149 GLY A C 1
ATOM 1083 O O . GLY A 1 149 ? -16.227 -5.777 9.899 1.00 87.75 149 GLY A O 1
ATOM 1084 N N . GLY A 1 150 ? -17.729 -6.866 8.635 1.00 88.56 150 GLY A N 1
ATOM 1085 C CA . GLY A 1 150 ? -18.608 -7.261 9.743 1.00 88.56 150 GLY A CA 1
ATOM 1086 C C . GLY A 1 150 ? -18.052 -8.311 10.711 1.00 88.56 150 GLY A C 1
ATOM 1087 O O . GLY A 1 150 ? -18.772 -8.762 11.596 1.00 88.56 150 GLY A O 1
ATOM 1088 N N . ALA A 1 151 ? -16.781 -8.705 10.581 1.00 89.88 151 ALA A N 1
ATOM 1089 C CA . ALA A 1 151 ? -16.066 -9.370 11.669 1.00 89.88 151 ALA A CA 1
ATOM 1090 C C . ALA A 1 151 ? -15.695 -8.387 12.801 1.00 89.88 151 ALA A C 1
ATOM 1092 O O . ALA A 1 151 ? -15.488 -8.816 13.934 1.00 89.88 151 ALA A O 1
ATOM 1093 N N . VAL A 1 152 ? -15.632 -7.077 12.519 1.00 87.81 152 VAL A N 1
ATOM 1094 C CA . VAL A 1 152 ? -15.445 -6.018 13.522 1.00 87.81 152 VAL A CA 1
ATOM 1095 C C . VAL A 1 152 ? -16.791 -5.759 14.205 1.00 87.81 152 VAL A C 1
ATOM 1097 O O . VAL A 1 152 ? -17.585 -4.957 13.728 1.00 87.81 152 VAL A O 1
ATOM 1100 N N . ALA A 1 153 ? -17.064 -6.491 15.288 1.00 82.44 153 ALA A N 1
ATOM 1101 C CA . ALA A 1 153 ? -18.412 -6.680 15.838 1.00 82.44 153 ALA A CA 1
ATOM 1102 C C . ALA A 1 153 ? -19.148 -5.385 16.243 1.00 82.44 153 ALA A C 1
ATOM 1104 O O . ALA A 1 153 ? -20.108 -4.997 15.583 1.00 82.44 153 ALA A O 1
ATOM 1105 N N . ASP A 1 154 ? -18.714 -4.719 17.315 1.00 82.44 154 ASP A N 1
ATOM 1106 C CA . ASP A 1 154 ? -19.345 -3.488 17.834 1.00 82.44 154 ASP A CA 1
ATOM 1107 C C . ASP A 1 154 ? -18.630 -2.206 17.360 1.00 82.44 154 ASP A C 1
ATOM 1109 O O . ASP A 1 154 ? -18.985 -1.091 17.748 1.00 82.44 154 ASP A O 1
ATOM 1113 N N . GLY A 1 155 ? -17.588 -2.375 16.545 1.00 87.75 155 GLY A N 1
ATOM 1114 C CA . GLY A 1 155 ? -16.655 -1.331 16.149 1.00 87.75 155 GLY A CA 1
ATOM 1115 C C . GLY A 1 155 ? -16.909 -0.716 14.780 1.00 87.75 155 GLY A C 1
ATOM 1116 O O . GLY A 1 155 ? -17.869 -1.012 14.074 1.00 87.75 155 GLY A O 1
ATOM 1117 N N . THR A 1 156 ? -15.961 0.123 14.375 1.00 92.88 156 THR A N 1
ATOM 1118 C CA . THR A 1 156 ? -15.823 0.613 13.000 1.00 92.88 156 THR A CA 1
ATOM 1119 C C . THR A 1 156 ? -14.479 0.179 12.421 1.00 92.88 156 THR A C 1
ATOM 1121 O O . THR A 1 156 ? -13.545 -0.144 13.160 1.00 92.88 156 THR A O 1
ATOM 1124 N N . THR A 1 157 ? -14.369 0.192 11.093 1.00 92.56 157 THR A N 1
ATOM 1125 C CA . THR A 1 157 ? -13.085 0.035 10.398 1.00 92.56 157 THR A CA 1
ATOM 1126 C C . THR A 1 157 ? -12.726 1.339 9.696 1.00 92.56 157 THR A C 1
ATOM 1128 O O . THR A 1 157 ? -13.354 1.716 8.707 1.00 92.56 157 THR A O 1
ATOM 1131 N N . ALA A 1 158 ? -11.704 2.037 10.176 1.00 90.50 158 ALA A N 1
ATOM 1132 C CA . ALA A 1 158 ? -11.062 3.120 9.448 1.00 90.50 158 ALA A CA 1
ATOM 1133 C C . ALA A 1 158 ? -10.062 2.526 8.445 1.00 90.50 158 ALA A C 1
ATOM 1135 O O . ALA A 1 158 ? -9.289 1.637 8.784 1.00 90.50 158 ALA A O 1
ATOM 1136 N N . VAL A 1 159 ? -10.061 3.003 7.204 1.00 90.94 159 VAL A N 1
ATOM 1137 C CA . VAL A 1 159 ? -9.218 2.478 6.122 1.00 90.94 159 VAL A CA 1
ATOM 1138 C C . VAL A 1 159 ? -8.502 3.640 5.444 1.00 90.94 159 VAL A C 1
ATOM 1140 O O . VAL A 1 159 ? -9.122 4.446 4.748 1.00 90.94 159 VAL A O 1
ATOM 1143 N N . LEU A 1 160 ? -7.193 3.726 5.664 1.00 87.31 160 LEU A N 1
ATOM 1144 C CA . LEU A 1 160 ? -6.277 4.698 5.079 1.00 87.31 160 LEU A CA 1
ATOM 1145 C C . LEU A 1 160 ? -5.498 4.041 3.933 1.00 87.31 160 LEU A C 1
ATOM 1147 O O . LEU A 1 160 ? -4.680 3.150 4.155 1.00 87.31 160 LEU A O 1
ATOM 1151 N N . GLY A 1 161 ? -5.745 4.500 2.711 1.00 89.00 161 GLY A N 1
ATOM 1152 C CA . GLY A 1 161 ? -5.029 4.092 1.509 1.00 89.00 161 GLY A CA 1
ATOM 1153 C C . GLY A 1 161 ? -4.142 5.211 0.972 1.00 89.00 161 GLY A C 1
ATOM 1154 O O . GLY A 1 161 ? -4.546 6.377 0.931 1.00 89.00 161 GLY A O 1
ATOM 1155 N N . GLY A 1 162 ? -2.942 4.871 0.514 1.00 90.25 162 GLY A N 1
ATOM 1156 C CA . GLY A 1 162 ? -2.026 5.845 -0.074 1.00 90.25 162 GLY A CA 1
ATOM 1157 C C . GLY A 1 162 ? -0.818 5.223 -0.759 1.00 90.25 162 GLY A C 1
ATOM 1158 O O . GLY A 1 162 ? -0.831 4.047 -1.105 1.00 90.25 162 GLY A O 1
ATOM 1159 N N . ILE A 1 163 ? 0.228 6.023 -0.958 1.00 92.62 163 ILE A N 1
ATOM 1160 C CA . ILE A 1 163 ? 1.526 5.586 -1.490 1.00 92.62 163 ILE A CA 1
ATOM 1161 C C . ILE A 1 163 ? 2.602 5.905 -0.452 1.00 92.62 163 ILE A C 1
ATOM 1163 O O . ILE A 1 163 ? 2.778 7.068 -0.086 1.00 92.62 163 ILE A O 1
ATOM 1167 N N . GLN A 1 164 ? 3.349 4.896 -0.010 1.00 88.56 164 GLN A N 1
ATOM 1168 C CA . GLN A 1 164 ? 4.535 5.092 0.825 1.00 88.56 164 GLN A CA 1
ATOM 1169 C C . GLN A 1 164 ? 5.727 5.523 -0.044 1.00 88.56 164 GLN A C 1
ATOM 1171 O O . GLN A 1 164 ? 5.953 4.993 -1.130 1.00 88.56 164 GLN A O 1
ATOM 1176 N N . ILE A 1 165 ? 6.490 6.510 0.415 1.00 89.25 165 ILE A N 1
ATOM 1177 C CA . ILE A 1 165 ? 7.595 7.118 -0.328 1.00 89.25 165 ILE A CA 1
ATOM 1178 C C . ILE A 1 165 ? 8.842 7.023 0.544 1.00 89.25 165 ILE A C 1
ATOM 1180 O O . ILE A 1 165 ? 8.968 7.730 1.548 1.00 89.25 165 ILE A O 1
ATOM 1184 N N . ASN A 1 166 ? 9.751 6.134 0.156 1.00 86.56 166 ASN A N 1
ATOM 1185 C CA . ASN A 1 166 ? 10.970 5.860 0.906 1.00 86.56 166 ASN A CA 1
ATOM 1186 C C . ASN A 1 166 ? 12.105 6.763 0.440 1.00 86.56 166 ASN A C 1
ATOM 1188 O O . ASN A 1 166 ? 12.294 6.981 -0.759 1.00 86.56 166 ASN A O 1
ATOM 1192 N N . THR A 1 167 ? 12.875 7.255 1.398 1.00 82.75 167 THR A N 1
ATOM 1193 C CA . THR A 1 167 ? 13.899 8.282 1.209 1.00 82.75 167 THR A CA 1
ATOM 1194 C C . THR A 1 167 ? 15.272 7.797 1.687 1.00 82.75 167 THR A C 1
ATOM 1196 O O . THR A 1 167 ? 15.373 6.751 2.337 1.00 82.75 167 THR A O 1
ATOM 1199 N N . PRO A 1 168 ? 16.368 8.503 1.354 1.00 82.38 168 PRO A N 1
ATOM 1200 C CA . PRO A 1 168 ? 17.704 8.053 1.722 1.00 82.38 168 PRO A CA 1
ATOM 1201 C C . PRO A 1 168 ? 17.907 8.083 3.250 1.00 82.38 168 PRO A C 1
ATOM 1203 O O . PRO A 1 168 ? 17.348 8.948 3.930 1.00 82.38 168 PRO A O 1
ATOM 1206 N N . PRO A 1 169 ? 18.764 7.214 3.819 1.00 76.12 169 PRO A N 1
ATOM 1207 C CA . PRO A 1 169 ? 19.042 7.209 5.253 1.00 76.12 169 PRO A CA 1
ATOM 1208 C C . PRO A 1 169 ? 19.463 8.588 5.787 1.00 76.12 169 PRO A C 1
ATOM 1210 O O . PRO A 1 169 ? 20.421 9.188 5.301 1.00 76.12 169 PRO A O 1
ATOM 1213 N N . GLY A 1 170 ? 18.764 9.068 6.820 1.00 73.00 170 GLY A N 1
ATOM 1214 C CA . GLY A 1 170 ? 18.959 10.404 7.400 1.00 73.00 170 GLY A CA 1
ATOM 1215 C C . GLY A 1 170 ? 17.922 11.446 6.961 1.00 73.00 170 GLY A C 1
ATOM 1216 O O . GLY A 1 170 ? 17.902 12.538 7.525 1.00 73.00 170 GLY A O 1
ATOM 1217 N N . TYR A 1 171 ? 17.043 11.105 6.017 1.00 74.44 171 TYR A N 1
ATOM 1218 C CA . TYR A 1 171 ? 15.820 11.848 5.714 1.00 74.44 171 TYR A CA 1
ATOM 1219 C C . TYR A 1 171 ? 14.599 11.155 6.339 1.00 74.44 171 TYR A C 1
ATOM 1221 O O . TYR A 1 171 ? 14.666 9.994 6.742 1.00 74.44 171 TYR A O 1
ATOM 1229 N N . SER A 1 172 ? 13.496 11.893 6.476 1.00 75.06 172 SER A N 1
ATOM 1230 C CA . SER A 1 172 ? 12.205 11.327 6.876 1.00 75.06 172 SER A CA 1
ATOM 1231 C C . SER A 1 172 ? 11.518 10.696 5.672 1.00 75.06 172 SER A C 1
ATOM 1233 O O . SER A 1 172 ? 11.397 11.353 4.640 1.00 75.06 172 SER A O 1
ATOM 1235 N N . ASP A 1 173 ? 10.998 9.483 5.843 1.00 78.75 173 ASP A N 1
ATOM 1236 C CA . ASP A 1 173 ? 10.059 8.885 4.896 1.00 78.75 173 ASP A CA 1
ATOM 1237 C C . ASP A 1 173 ? 8.719 9.633 4.885 1.00 78.75 173 ASP A C 1
ATOM 1239 O O . ASP A 1 173 ? 8.361 10.352 5.830 1.00 78.75 173 ASP A O 1
ATOM 1243 N N . TYR A 1 174 ? 7.994 9.469 3.777 1.00 83.44 174 TYR A N 1
ATOM 1244 C CA . TYR A 1 174 ? 6.712 10.117 3.539 1.00 83.44 174 TYR A CA 1
ATOM 1245 C C . TYR A 1 174 ? 5.622 9.107 3.155 1.00 83.44 174 TYR A C 1
ATOM 1247 O O . TYR A 1 174 ? 5.884 8.001 2.686 1.00 83.44 174 TYR A O 1
ATOM 1255 N N . PHE A 1 175 ? 4.372 9.538 3.275 1.00 83.81 175 PHE A N 1
ATOM 1256 C CA . PHE A 1 175 ? 3.183 8.845 2.803 1.00 83.81 175 PHE A CA 1
ATOM 1257 C C . PHE A 1 175 ? 2.262 9.847 2.100 1.00 83.81 175 PHE A C 1
ATOM 1259 O O . PHE A 1 175 ? 1.945 10.905 2.648 1.00 83.81 175 PHE A O 1
ATOM 1266 N N . LEU A 1 176 ? 1.823 9.536 0.883 1.00 89.19 176 LEU A N 1
ATOM 1267 C CA . LEU A 1 176 ? 0.794 10.284 0.163 1.00 89.19 176 LEU A CA 1
ATOM 1268 C C . LEU A 1 176 ? -0.571 9.635 0.436 1.00 89.19 176 LEU A C 1
ATOM 1270 O O . LEU A 1 176 ? -0.864 8.616 -0.189 1.00 89.19 176 LEU A O 1
ATOM 1274 N N . PRO A 1 177 ? -1.416 10.182 1.333 1.00 85.12 177 PRO A N 1
ATOM 1275 C CA . PRO A 1 177 ? -2.775 9.683 1.506 1.00 85.12 177 PRO A CA 1
ATOM 1276 C C . PRO A 1 177 ? -3.609 9.988 0.256 1.00 85.12 177 PRO A C 1
ATOM 1278 O O . PRO A 1 177 ? -3.624 11.118 -0.233 1.00 85.12 177 PRO A O 1
ATOM 1281 N N . LEU A 1 178 ? -4.314 8.976 -0.248 1.00 87.44 178 LEU A N 1
ATOM 1282 C CA . LEU A 1 178 ? -5.183 9.054 -1.429 1.00 87.44 178 LEU A CA 1
ATOM 1283 C C . LEU A 1 178 ? -6.643 8.722 -1.093 1.00 87.44 178 LEU A C 1
ATOM 1285 O O . LEU A 1 178 ? -7.557 9.253 -1.722 1.00 87.44 178 LEU A O 1
ATOM 1289 N N . SER A 1 179 ? -6.876 7.895 -0.073 1.00 89.25 179 SER A N 1
ATOM 1290 C CA . SER A 1 179 ? -8.190 7.673 0.530 1.00 89.25 179 SER A CA 1
ATOM 1291 C C . SER A 1 179 ? -8.072 7.532 2.042 1.00 89.25 179 SER A C 1
ATOM 1293 O O . SER A 1 179 ? -7.122 6.946 2.549 1.00 89.25 179 SER A O 1
ATOM 1295 N N . PHE A 1 180 ? -9.058 8.037 2.775 1.00 89.06 180 PHE A N 1
ATOM 1296 C CA . PHE A 1 180 ? -9.220 7.749 4.191 1.00 89.06 180 PHE A CA 1
ATOM 1297 C C . PHE A 1 180 ? -10.718 7.661 4.449 1.00 89.06 180 PHE A C 1
ATOM 1299 O O . PHE A 1 180 ? -11.437 8.642 4.276 1.00 89.06 180 PHE A O 1
ATOM 1306 N N . LYS A 1 181 ? -11.208 6.465 4.753 1.00 91.31 181 LYS A N 1
ATOM 1307 C CA . LYS A 1 181 ? -12.638 6.148 4.813 1.00 91.31 181 LYS A CA 1
ATOM 1308 C C . LYS A 1 181 ? -12.977 5.484 6.135 1.00 91.31 181 LYS A C 1
ATOM 1310 O O . LYS A 1 181 ? -12.137 4.791 6.701 1.00 91.31 181 LYS A O 1
ATOM 1315 N N . LEU A 1 182 ? -14.200 5.678 6.606 1.00 91.12 182 LEU A N 1
ATOM 1316 C CA . LEU A 1 182 ? -14.745 4.980 7.763 1.00 91.12 182 LEU A CA 1
ATOM 1317 C C . LEU A 1 182 ? -15.844 4.028 7.298 1.00 91.12 182 LEU A C 1
ATOM 1319 O O . LEU A 1 182 ? -16.736 4.439 6.555 1.00 91.12 182 LEU A O 1
ATOM 1323 N N . TYR A 1 183 ? -15.784 2.788 7.765 1.00 92.19 183 TYR A N 1
ATOM 1324 C CA . TYR A 1 183 ? -16.773 1.747 7.516 1.00 92.19 183 TYR A CA 1
ATOM 1325 C C . TYR A 1 183 ? -17.431 1.316 8.828 1.00 92.19 183 TYR A C 1
ATOM 1327 O O . TYR A 1 183 ? -16.769 1.261 9.869 1.00 92.19 183 TYR A O 1
ATOM 1335 N N . ASP A 1 184 ? -18.723 1.014 8.774 1.00 90.12 184 ASP A N 1
ATOM 1336 C CA . ASP A 1 184 ? -19.454 0.378 9.872 1.00 90.12 184 ASP A CA 1
ATOM 1337 C C . ASP A 1 184 ? -19.218 -1.147 9.925 1.00 90.12 184 ASP A C 1
ATOM 1339 O O . ASP A 1 184 ? -18.498 -1.729 9.105 1.00 90.12 184 ASP A O 1
ATOM 1343 N N . ASN A 1 185 ? -19.836 -1.798 10.910 1.00 84.62 185 ASN A N 1
ATOM 1344 C CA . ASN A 1 185 ? -19.835 -3.249 11.095 1.00 84.62 185 ASN A CA 1
ATOM 1345 C C . ASN A 1 185 ? -20.731 -4.014 10.093 1.00 84.62 185 ASN A C 1
ATOM 1347 O O . ASN A 1 185 ? -20.830 -5.236 10.171 1.00 84.62 185 ASN A O 1
ATOM 1351 N N . GLU A 1 186 ? -21.346 -3.341 9.116 1.00 83.19 186 GLU A N 1
ATOM 1352 C CA . GLU A 1 186 ? -21.952 -3.978 7.938 1.00 83.19 186 GLU A CA 1
ATOM 1353 C C . GLU A 1 186 ? -21.004 -3.925 6.719 1.00 83.19 186 GLU A C 1
ATOM 1355 O O . GLU A 1 186 ? -21.355 -4.388 5.634 1.00 83.19 186 GLU A O 1
ATOM 1360 N N . GLY A 1 187 ? -19.785 -3.386 6.882 1.00 80.31 187 GLY A N 1
ATOM 1361 C CA . GLY A 1 187 ? -18.808 -3.209 5.802 1.00 80.31 187 GLY A CA 1
ATOM 1362 C C . GLY A 1 187 ? -19.145 -2.050 4.860 1.00 80.31 187 GLY A C 1
ATOM 1363 O O . GLY A 1 187 ? -18.587 -1.955 3.764 1.00 80.31 187 GLY A O 1
ATOM 1364 N N . LYS A 1 188 ? -20.055 -1.157 5.260 1.00 87.38 188 LYS A N 1
ATOM 1365 C CA . LYS A 1 188 ? -20.544 -0.043 4.448 1.00 87.38 188 LYS A CA 1
ATOM 1366 C C . LYS A 1 188 ? -19.807 1.246 4.800 1.00 87.38 188 LYS A C 1
ATOM 1368 O O . LYS A 1 188 ? -19.580 1.559 5.963 1.00 87.38 188 LYS A O 1
ATOM 1373 N N . GLU A 1 189 ? -19.444 2.020 3.778 1.00 90.06 189 GLU A N 1
ATOM 1374 C CA . GLU A 1 189 ? -18.813 3.334 3.952 1.00 90.06 189 GLU A CA 1
ATOM 1375 C C . GLU A 1 189 ? -19.800 4.325 4.596 1.00 90.06 189 GLU A C 1
ATOM 1377 O O . GLU A 1 189 ? -20.896 4.556 4.075 1.00 90.06 189 GLU A O 1
ATOM 1382 N N . VAL A 1 190 ? -19.400 4.911 5.727 1.00 92.25 190 VAL A N 1
ATOM 1383 C CA . VAL A 1 190 ? -20.205 5.848 6.532 1.00 92.25 190 VAL A CA 1
ATOM 1384 C C . VAL A 1 190 ? -19.600 7.246 6.648 1.00 92.25 190 VAL A C 1
ATOM 1386 O O . VAL A 1 190 ? -20.331 8.184 6.959 1.00 92.25 190 VAL A O 1
ATOM 1389 N N . ASP A 1 191 ? -18.298 7.417 6.394 1.00 89.75 191 ASP A N 1
ATOM 1390 C CA . ASP A 1 191 ? -17.652 8.736 6.378 1.00 89.75 191 ASP A CA 1
ATOM 1391 C C . ASP A 1 191 ? -16.387 8.765 5.501 1.00 89.75 191 ASP A C 1
ATOM 1393 O O . ASP A 1 191 ? -15.713 7.747 5.326 1.00 89.75 191 ASP A O 1
ATOM 1397 N N . ASN A 1 192 ? -16.029 9.950 5.003 1.00 87.25 192 ASN A N 1
ATOM 1398 C CA . ASN A 1 192 ? -14.774 10.209 4.298 1.00 87.25 192 ASN A CA 1
ATOM 1399 C C . ASN A 1 192 ? -13.908 11.147 5.148 1.00 87.25 192 ASN A C 1
ATOM 1401 O O . ASN A 1 192 ? -14.202 12.329 5.318 1.00 87.25 192 ASN A O 1
ATOM 1405 N N . LEU A 1 193 ? -12.824 10.588 5.672 1.00 83.44 193 LEU A N 1
ATOM 1406 C CA . LEU A 1 193 ? -11.913 11.195 6.636 1.00 83.44 193 LEU A CA 1
ATOM 1407 C C . LEU A 1 193 ? -10.725 11.916 5.971 1.00 83.44 193 LEU A C 1
ATOM 1409 O O . LEU A 1 193 ? -9.785 12.310 6.661 1.00 83.44 193 LEU A O 1
ATOM 1413 N N . MET A 1 194 ? -10.724 12.076 4.640 1.00 80.81 194 MET A N 1
ATOM 1414 C CA . MET A 1 194 ? -9.605 12.691 3.920 1.00 80.81 194 MET A CA 1
ATOM 1415 C C . MET A 1 194 ? -9.343 14.139 4.371 1.00 80.81 194 MET A C 1
ATOM 1417 O O . MET A 1 194 ? -10.234 14.988 4.275 1.00 80.81 194 MET A O 1
ATOM 1421 N N . PRO A 1 195 ? -8.111 14.475 4.802 1.00 60.78 195 PRO A N 1
ATOM 1422 C CA . PRO A 1 195 ? -7.770 15.840 5.174 1.00 60.78 195 PRO A CA 1
ATOM 1423 C C . PRO A 1 195 ? -7.661 16.747 3.940 1.00 60.78 195 PRO A C 1
ATOM 1425 O O . PRO A 1 195 ? -7.121 16.362 2.902 1.00 60.78 195 PRO A O 1
ATOM 1428 N N . GLY A 1 196 ? -8.089 18.004 4.081 1.00 48.25 196 GLY A N 1
ATOM 1429 C CA . GLY A 1 196 ? -7.748 19.056 3.120 1.00 48.25 196 GLY A CA 1
ATOM 1430 C C . GLY A 1 196 ? -6.226 19.267 3.042 1.00 48.25 196 GLY A C 1
ATOM 1431 O O . GLY A 1 196 ? -5.547 19.293 4.068 1.00 48.25 196 GLY A O 1
ATOM 1432 N N . ALA A 1 197 ? -5.696 19.398 1.822 1.00 44.50 197 ALA A N 1
ATOM 1433 C CA . ALA A 1 197 ? -4.260 19.433 1.498 1.00 44.50 197 ALA A CA 1
ATOM 1434 C C . ALA A 1 197 ? -3.483 20.581 2.215 1.00 44.50 197 ALA A C 1
ATOM 1436 O O . ALA A 1 197 ? -4.082 21.590 2.574 1.00 44.50 197 ALA A O 1
ATOM 1437 N N . SER A 1 198 ? -2.153 20.584 2.430 1.00 42.47 198 SER A N 1
ATOM 1438 C CA . SER A 1 198 ? -1.014 19.782 1.915 1.00 42.47 198 SER A CA 1
ATOM 1439 C C . SER A 1 198 ? 0.224 19.909 2.874 1.00 42.47 198 SER A C 1
ATOM 1441 O O . SER A 1 198 ? 0.007 20.167 4.049 1.00 42.47 198 SER A O 1
ATOM 1443 N N . PHE A 1 199 ? 1.494 19.798 2.413 1.00 34.97 199 PHE A N 1
ATOM 1444 C CA . PHE A 1 199 ? 2.787 20.061 3.141 1.00 34.97 199 PHE A CA 1
ATOM 1445 C C . PHE A 1 199 ? 4.001 19.437 2.338 1.00 34.97 199 PHE A C 1
ATOM 1447 O O . PHE A 1 199 ? 3.703 18.994 1.231 1.00 34.97 199 PHE A O 1
ATOM 1454 N N . PRO A 1 200 ? 5.330 19.526 2.675 1.00 50.25 200 PRO A N 1
ATOM 1455 C CA . PRO A 1 200 ? 6.360 19.738 1.614 1.00 50.25 200 PRO A CA 1
ATOM 1456 C C . PRO A 1 200 ? 7.795 19.097 1.683 1.00 50.25 200 PRO A C 1
ATOM 1458 O O . PRO A 1 200 ? 8.684 19.665 2.315 1.00 50.25 200 PRO A O 1
ATOM 1461 N N . LYS A 1 201 ? 8.105 18.079 0.845 1.00 43.06 201 LYS A N 1
ATOM 1462 C CA . LYS A 1 201 ? 9.295 18.049 -0.079 1.00 43.06 201 LYS A CA 1
ATOM 1463 C C . LYS A 1 201 ? 9.350 16.842 -1.031 1.00 43.06 201 LYS A C 1
ATOM 1465 O O . LYS A 1 201 ? 9.649 17.028 -2.205 1.00 43.06 201 LYS A O 1
ATOM 1470 N N . ALA A 1 202 ? 8.893 15.663 -0.596 1.00 51.50 202 ALA A N 1
ATOM 1471 C CA . ALA A 1 202 ? 8.488 14.582 -1.515 1.00 51.50 202 ALA A CA 1
ATOM 1472 C C . ALA A 1 202 ? 7.417 15.049 -2.534 1.00 51.50 202 ALA A C 1
ATOM 1474 O O . ALA A 1 202 ? 7.255 14.475 -3.607 1.00 51.50 202 ALA A O 1
ATOM 1475 N N . LYS A 1 203 ? 6.750 16.166 -2.211 1.00 55.47 203 LYS A N 1
ATOM 1476 C CA . LYS A 1 203 ? 5.811 16.951 -3.015 1.00 55.47 203 LYS A CA 1
ATOM 1477 C C . LYS A 1 203 ? 6.171 17.200 -4.480 1.00 55.47 203 LYS A C 1
ATOM 1479 O O . LYS A 1 203 ? 5.246 17.376 -5.260 1.00 55.47 203 LYS A O 1
ATOM 1484 N N . GLU A 1 204 ? 7.450 17.303 -4.840 1.00 64.38 204 GLU A N 1
ATOM 1485 C CA . GLU A 1 204 ? 7.839 17.595 -6.231 1.00 64.38 204 GLU A CA 1
ATOM 1486 C C . GLU A 1 204 ? 7.600 16.390 -7.154 1.00 64.38 204 GLU A C 1
ATOM 1488 O O . GLU A 1 204 ? 7.193 16.565 -8.300 1.00 64.38 204 GLU A O 1
ATOM 1493 N N . ALA A 1 205 ? 7.770 15.168 -6.637 1.00 67.19 205 ALA A N 1
ATOM 1494 C CA . ALA A 1 205 ? 7.383 13.937 -7.325 1.00 67.19 205 ALA A CA 1
ATOM 1495 C C . ALA A 1 205 ? 5.946 13.498 -6.980 1.00 67.19 205 ALA A C 1
ATOM 1497 O O . ALA A 1 205 ? 5.246 12.987 -7.847 1.00 67.19 205 ALA A O 1
ATOM 1498 N N . PHE A 1 206 ? 5.504 13.724 -5.736 1.00 75.50 206 PHE A N 1
ATOM 1499 C CA . PHE A 1 206 ? 4.229 13.244 -5.190 1.00 75.50 206 PHE A CA 1
ATOM 1500 C C . PHE A 1 206 ? 3.478 14.356 -4.426 1.00 75.50 206 PHE A C 1
ATOM 1502 O O . PHE A 1 206 ? 3.548 14.436 -3.190 1.00 75.50 206 PHE A O 1
ATOM 1509 N N . PRO A 1 207 ? 2.761 15.255 -5.132 1.00 77.88 207 PRO A N 1
ATOM 1510 C CA . PRO A 1 207 ? 2.071 16.385 -4.520 1.00 77.88 207 PRO A CA 1
ATOM 1511 C C . PRO A 1 207 ? 1.047 15.977 -3.449 1.00 77.88 207 PRO A C 1
ATOM 1513 O O . PRO A 1 207 ? 0.002 15.418 -3.759 1.00 77.88 207 PRO A O 1
ATOM 1516 N N . GLY A 1 208 ? 1.323 16.311 -2.183 1.00 73.38 208 GLY A N 1
ATOM 1517 C CA . GLY A 1 208 ? 0.445 16.001 -1.042 1.00 73.38 208 GLY A CA 1
ATOM 1518 C C . GLY A 1 208 ? 1.039 15.034 -0.015 1.00 73.38 208 GLY A C 1
ATOM 1519 O O . GLY A 1 208 ? 0.443 14.863 1.043 1.00 73.38 208 GLY A O 1
ATOM 1520 N N . ALA A 1 209 ? 2.213 14.460 -0.293 1.00 76.50 209 ALA A N 1
ATOM 1521 C CA . ALA A 1 209 ? 2.925 13.584 0.629 1.00 76.50 209 ALA A CA 1
ATOM 1522 C C . ALA A 1 209 ? 3.236 14.265 1.979 1.00 76.50 209 ALA A C 1
ATOM 1524 O O . ALA A 1 209 ? 3.729 15.396 2.019 1.00 76.50 209 ALA A O 1
ATOM 1525 N N . LEU A 1 210 ? 2.956 13.546 3.066 1.00 75.81 210 LEU A N 1
ATOM 1526 C CA . LEU A 1 210 ? 3.182 13.908 4.468 1.00 75.81 210 LEU A CA 1
ATOM 1527 C C . LEU A 1 210 ? 4.365 13.107 5.007 1.00 75.81 210 LEU A C 1
ATOM 1529 O O . LEU A 1 210 ? 4.509 11.953 4.623 1.00 75.81 210 LEU A O 1
ATOM 1533 N N . THR A 1 211 ? 5.180 13.649 5.908 1.00 76.94 211 THR A N 1
ATOM 1534 C CA . THR A 1 211 ? 6.125 12.811 6.676 1.00 76.94 211 THR A CA 1
ATOM 1535 C C . THR A 1 211 ? 5.368 11.808 7.553 1.00 76.94 211 THR A C 1
ATOM 1537 O O . THR A 1 211 ? 4.217 12.060 7.920 1.00 76.94 211 THR A O 1
ATOM 1540 N N . ASN A 1 212 ? 6.003 10.700 7.957 1.00 71.31 212 ASN A N 1
ATOM 1541 C CA . ASN A 1 212 ? 5.368 9.735 8.872 1.00 71.31 212 ASN A CA 1
ATOM 1542 C C . ASN A 1 212 ? 4.816 10.401 10.148 1.00 71.31 212 ASN A C 1
ATOM 1544 O O . ASN A 1 212 ? 3.700 10.102 10.560 1.00 71.31 212 ASN A O 1
ATOM 1548 N N . SER A 1 213 ? 5.548 11.354 10.738 1.00 69.81 213 SER A N 1
ATOM 1549 C CA . SER A 1 213 ? 5.110 12.083 11.940 1.00 69.81 213 SER A CA 1
ATOM 1550 C C . SER A 1 213 ? 3.876 12.964 11.686 1.00 69.81 213 SER A C 1
ATOM 1552 O O . SER A 1 213 ? 2.938 12.956 12.485 1.00 69.81 213 SER A O 1
ATOM 1554 N N . GLU A 1 214 ? 3.821 13.674 10.552 1.00 74.38 214 GLU A N 1
ATOM 1555 C CA . GLU A 1 214 ? 2.632 14.442 10.148 1.00 74.38 214 GLU A CA 1
ATOM 1556 C C . GLU A 1 214 ? 1.431 13.533 9.856 1.00 74.38 214 GLU A C 1
ATOM 1558 O O . GLU A 1 214 ? 0.296 13.900 10.170 1.00 74.38 214 GLU A O 1
ATOM 1563 N N . LEU A 1 215 ? 1.666 12.359 9.258 1.00 74.00 215 LEU A N 1
ATOM 1564 C CA . LEU A 1 215 ? 0.633 11.355 9.011 1.00 74.00 215 LEU A CA 1
ATOM 1565 C C . LEU A 1 215 ? 0.069 10.828 10.335 1.00 74.00 215 LEU A C 1
ATOM 1567 O O . LEU A 1 215 ? -1.140 10.888 10.540 1.00 74.00 215 LEU A O 1
ATOM 1571 N N . VAL A 1 216 ? 0.941 10.379 11.239 1.00 73.56 216 VAL A N 1
ATOM 1572 C CA . VAL A 1 216 ? 0.599 9.884 12.579 1.00 73.56 216 VAL A CA 1
ATOM 1573 C C . VAL A 1 216 ? -0.231 10.906 13.356 1.00 73.56 216 VAL A C 1
ATOM 1575 O O . VAL A 1 216 ? -1.328 10.570 13.796 1.00 73.56 216 VAL A O 1
ATOM 1578 N N . SER A 1 217 ? 0.214 12.168 13.445 1.00 72.50 217 SER A N 1
ATOM 1579 C CA . SER A 1 217 ? -0.546 13.226 14.136 1.00 72.50 217 SER A CA 1
ATOM 1580 C C . SER A 1 217 ? -1.951 13.383 13.548 1.00 72.50 217 SER A C 1
ATOM 1582 O O . SER A 1 217 ? -2.936 13.421 14.281 1.00 72.50 217 SER A O 1
ATOM 1584 N N . LYS A 1 218 ? -2.072 13.397 12.212 1.00 76.38 218 LYS A N 1
ATOM 1585 C CA . LYS A 1 218 ? -3.366 13.538 11.523 1.00 76.38 218 LYS A CA 1
ATOM 1586 C C . LYS A 1 218 ? -4.276 12.325 11.676 1.00 76.38 218 LYS A C 1
ATOM 1588 O O . LYS A 1 218 ? -5.489 12.518 11.742 1.00 76.38 218 LYS A O 1
ATOM 1593 N N . ILE A 1 219 ? -3.732 11.109 11.715 1.00 75.44 219 ILE A N 1
ATOM 1594 C CA . ILE A 1 219 ? -4.498 9.886 11.988 1.00 75.44 219 ILE A CA 1
ATOM 1595 C C . ILE A 1 219 ? -5.089 9.987 13.392 1.00 75.44 219 ILE A C 1
ATOM 1597 O O . ILE A 1 219 ? -6.311 9.938 13.534 1.00 75.44 219 ILE A O 1
ATOM 1601 N N . THR A 1 220 ? -4.248 10.220 14.402 1.00 75.06 220 THR A N 1
ATOM 1602 C CA . THR A 1 220 ? -4.659 10.315 15.808 1.00 75.06 220 THR A CA 1
ATOM 1603 C C . THR A 1 220 ? -5.699 11.418 16.009 1.00 75.06 220 THR A C 1
ATOM 1605 O O . THR A 1 220 ? -6.817 11.129 16.428 1.00 75.06 220 THR A O 1
ATOM 1608 N N . GLU A 1 221 ? -5.419 12.654 15.579 1.00 79.06 221 GLU A N 1
ATOM 1609 C CA . GLU A 1 221 ? -6.358 13.785 15.687 1.00 79.06 221 GLU A CA 1
ATOM 1610 C C . GLU A 1 221 ? -7.709 13.528 14.999 1.00 79.06 221 GLU A C 1
ATOM 1612 O O . GLU A 1 221 ? -8.725 14.123 15.373 1.00 79.06 221 GLU A O 1
ATOM 1617 N N . THR A 1 222 ? -7.733 12.723 13.936 1.00 81.19 222 THR A N 1
ATOM 1618 C CA . THR A 1 222 ? -8.953 12.392 13.186 1.00 81.19 222 THR A CA 1
ATOM 1619 C C . THR A 1 222 ? -9.741 11.276 13.866 1.00 81.19 222 THR A C 1
ATOM 1621 O O . THR A 1 222 ? -10.962 11.382 13.989 1.00 81.19 222 THR A O 1
ATOM 1624 N N . LEU A 1 223 ? -9.060 10.224 14.322 1.00 80.88 223 LEU A N 1
ATOM 1625 C CA . LEU A 1 223 ? -9.688 9.017 14.852 1.00 80.88 223 LEU A CA 1
ATOM 1626 C C . LEU A 1 223 ? -10.051 9.118 16.342 1.00 80.88 223 LEU A C 1
ATOM 1628 O O . LEU A 1 223 ? -11.060 8.540 16.741 1.00 80.88 223 LEU A O 1
ATOM 1632 N N . GLU A 1 224 ? -9.355 9.933 17.142 1.00 82.62 224 GLU A N 1
ATOM 1633 C CA . GLU A 1 224 ? -9.782 10.280 18.513 1.00 82.62 224 GLU A CA 1
ATOM 1634 C C . GLU A 1 224 ? -11.208 10.855 18.520 1.00 82.62 224 GLU A C 1
ATOM 1636 O O . GLU A 1 224 ? -12.058 10.465 19.321 1.00 82.62 224 GLU A O 1
ATOM 1641 N N . LYS A 1 225 ? -11.526 11.718 17.542 1.00 86.38 225 LYS A N 1
ATOM 1642 C CA . LYS A 1 225 ? -12.872 12.294 17.339 1.00 86.38 225 LYS A CA 1
ATOM 1643 C C . LYS A 1 225 ? -13.924 11.255 16.920 1.00 86.38 225 LYS A C 1
ATOM 1645 O O . LYS A 1 225 ? -15.112 11.573 16.887 1.00 86.38 225 LYS A O 1
ATOM 1650 N N . LYS A 1 226 ? -13.495 10.037 16.577 1.00 85.25 226 LYS A N 1
ATOM 1651 C CA . LYS A 1 226 ? -14.321 8.868 16.242 1.00 85.25 226 LYS A CA 1
ATOM 1652 C C . LYS A 1 226 ? -14.286 7.786 17.334 1.00 85.25 226 LYS A C 1
ATOM 1654 O O . LYS A 1 226 ? -14.857 6.724 17.127 1.00 85.25 226 LYS A O 1
ATOM 1659 N N . GLY A 1 227 ? -13.659 8.055 18.484 1.00 84.75 227 GLY A N 1
ATOM 1660 C CA . GLY A 1 227 ? -13.586 7.143 19.632 1.00 84.75 227 GLY A CA 1
ATOM 1661 C C . GLY A 1 227 ? -12.379 6.198 19.646 1.00 84.75 227 GLY A C 1
ATOM 1662 O O . GLY A 1 227 ? -12.239 5.419 20.587 1.00 84.75 227 GLY A O 1
ATOM 1663 N N . TYR A 1 228 ? -11.492 6.274 18.651 1.00 84.12 228 TYR A N 1
ATOM 1664 C CA . TYR A 1 228 ? -10.301 5.429 18.599 1.00 84.12 228 TYR A CA 1
ATOM 1665 C C . TYR A 1 228 ? -9.283 5.896 19.638 1.00 84.12 228 TYR A C 1
ATOM 1667 O O . TYR A 1 228 ? -9.092 7.094 19.846 1.00 84.12 228 TYR A O 1
ATOM 1675 N N . ASN A 1 229 ? -8.609 4.947 20.272 1.00 80.88 229 ASN A N 1
ATOM 1676 C CA . ASN A 1 229 ? -7.632 5.187 21.328 1.00 80.88 229 ASN A CA 1
ATOM 1677 C C . ASN A 1 229 ? -6.726 3.956 21.497 1.00 80.88 229 ASN A C 1
ATOM 1679 O O . ASN A 1 229 ? -7.054 2.868 21.025 1.00 80.88 229 ASN A O 1
ATOM 1683 N N . LYS A 1 230 ? -5.604 4.127 22.201 1.00 74.06 230 LYS A N 1
ATOM 1684 C CA . LYS A 1 230 ? -4.598 3.077 22.401 1.00 74.06 230 LYS A CA 1
ATOM 1685 C C . LYS A 1 230 ? -5.112 1.826 23.135 1.00 74.06 230 LYS A C 1
ATOM 1687 O O . LYS A 1 230 ? -4.594 0.743 22.906 1.00 74.06 230 LYS A O 1
ATOM 1692 N N . GLU A 1 231 ? -6.099 1.966 24.018 1.00 73.88 231 GLU A N 1
ATOM 1693 C CA . GLU A 1 231 ? -6.574 0.871 24.878 1.00 73.88 231 GLU A CA 1
ATOM 1694 C C . GLU A 1 231 ? -7.562 -0.063 24.162 1.00 73.88 231 GLU A C 1
ATOM 1696 O O . GLU A 1 231 ? -7.693 -1.225 24.542 1.00 73.88 231 GLU A O 1
ATOM 1701 N N . THR A 1 232 ? -8.268 0.433 23.137 1.00 80.19 232 THR A N 1
ATOM 1702 C CA . THR A 1 232 ? -9.345 -0.314 22.461 1.00 80.19 232 THR A CA 1
ATOM 1703 C C . THR A 1 232 ? -9.251 -0.353 20.935 1.00 80.19 232 THR A C 1
ATOM 1705 O O . THR A 1 232 ? -10.127 -0.922 20.290 1.00 80.19 232 THR A O 1
ATOM 1708 N N . SER A 1 233 ? -8.239 0.254 20.309 1.00 79.12 233 SER A N 1
ATOM 1709 C CA . SER A 1 233 ? -8.121 0.293 18.840 1.00 79.12 233 SER A CA 1
ATOM 1710 C C . SER A 1 233 ? -6.881 -0.428 18.335 1.00 79.12 233 SER A C 1
ATOM 1712 O O . SER A 1 233 ? -5.784 -0.175 18.816 1.00 79.12 233 SER A O 1
ATOM 1714 N N . LEU A 1 234 ? -7.060 -1.277 17.322 1.00 81.75 234 LEU A N 1
ATOM 1715 C CA . LEU A 1 234 ? -6.002 -2.099 16.732 1.00 81.75 234 LEU A CA 1
ATOM 1716 C C . LEU A 1 234 ? -5.594 -1.561 15.353 1.00 81.75 234 LEU A C 1
ATOM 1718 O O . LEU A 1 234 ? -6.454 -1.199 14.544 1.00 81.75 234 LEU A O 1
ATOM 1722 N N . VAL A 1 235 ? -4.290 -1.563 15.050 1.00 78.88 235 VAL A N 1
ATOM 1723 C CA . VAL A 1 235 ? -3.770 -1.228 13.710 1.00 78.88 235 VAL A CA 1
ATOM 1724 C C . VAL A 1 235 ? -3.371 -2.470 12.923 1.00 78.88 235 VAL A C 1
ATOM 1726 O O . VAL A 1 235 ? -2.532 -3.270 13.347 1.00 78.88 235 VAL A O 1
ATOM 1729 N N . ALA A 1 236 ? -3.917 -2.564 11.715 1.00 79.50 236 ALA A N 1
ATOM 1730 C CA . ALA A 1 236 ? -3.496 -3.491 10.683 1.00 79.50 236 ALA A CA 1
ATOM 1731 C C . ALA A 1 236 ? -2.819 -2.741 9.528 1.00 79.50 236 ALA A C 1
ATOM 1733 O O . ALA A 1 236 ? -3.216 -1.635 9.162 1.00 79.50 236 ALA A O 1
ATOM 1734 N N . THR A 1 237 ? -1.811 -3.351 8.912 1.00 79.69 237 THR A N 1
ATOM 1735 C CA . THR A 1 237 ? -1.084 -2.774 7.776 1.00 79.69 237 THR A CA 1
ATOM 1736 C C . THR A 1 237 ? -1.038 -3.729 6.590 1.00 79.69 237 THR A C 1
ATOM 1738 O O . THR A 1 237 ? -0.866 -4.934 6.758 1.00 79.69 237 THR A O 1
ATOM 1741 N N . SER A 1 238 ? -1.097 -3.188 5.378 1.00 80.69 238 SER A N 1
ATOM 1742 C CA . SER A 1 238 ? -0.762 -3.897 4.141 1.00 80.69 238 SER A CA 1
ATOM 1743 C C . SER A 1 238 ? 0.239 -3.061 3.353 1.00 80.69 238 SER A C 1
ATOM 1745 O O . SER A 1 238 ? -0.128 -2.267 2.489 1.00 80.69 238 SER A O 1
ATOM 1747 N N . LEU A 1 239 ? 1.511 -3.219 3.714 1.00 79.75 239 LEU A N 1
ATOM 1748 C CA . LEU A 1 239 ? 2.657 -2.534 3.121 1.00 79.75 239 LEU A CA 1
ATOM 1749 C C . LEU A 1 239 ? 3.622 -3.579 2.551 1.00 79.75 239 LEU A C 1
ATOM 1751 O O . LEU A 1 239 ? 3.627 -4.739 2.969 1.00 79.75 239 LEU A O 1
ATOM 1755 N N . CYS A 1 240 ? 4.431 -3.192 1.567 1.00 71.88 240 CYS A N 1
ATOM 1756 C CA . CYS A 1 240 ? 5.348 -4.121 0.909 1.00 71.88 240 CYS A CA 1
ATOM 1757 C C . CYS A 1 240 ? 6.417 -4.639 1.884 1.00 71.88 240 CYS A C 1
ATOM 1759 O O . CYS A 1 240 ? 6.984 -3.854 2.643 1.00 71.88 240 CYS A O 1
ATOM 1761 N N . CYS A 1 241 ? 6.745 -5.934 1.810 1.00 74.62 241 CYS A N 1
ATOM 1762 C CA . CYS A 1 241 ? 7.708 -6.632 2.679 1.00 74.62 241 CYS A CA 1
ATOM 1763 C C . CYS A 1 241 ? 9.162 -6.105 2.636 1.00 74.62 241 CYS A C 1
ATOM 1765 O O . CYS A 1 241 ? 9.994 -6.556 3.418 1.00 74.62 241 CYS A O 1
ATOM 1767 N N . ASP A 1 242 ? 9.471 -5.166 1.739 1.00 64.81 242 ASP A N 1
ATOM 1768 C CA . ASP A 1 242 ? 10.762 -4.477 1.636 1.00 64.81 242 ASP A CA 1
ATOM 1769 C C . ASP A 1 242 ? 11.184 -3.837 2.984 1.00 64.81 242 ASP A C 1
ATOM 1771 O O . ASP A 1 242 ? 10.342 -3.355 3.762 1.00 64.81 242 ASP A O 1
ATOM 1775 N N . GLU A 1 243 ? 12.489 -3.848 3.289 1.00 69.38 243 GLU A N 1
ATOM 1776 C CA . GLU A 1 243 ? 13.020 -3.364 4.567 1.00 69.38 243 GLU A CA 1
ATOM 1777 C C . GLU A 1 243 ? 12.854 -1.853 4.755 1.00 69.38 243 GLU A C 1
ATOM 1779 O O . GLU A 1 243 ? 12.786 -1.382 5.891 1.00 69.38 243 GLU A O 1
ATOM 1784 N N . VAL A 1 244 ? 12.731 -1.091 3.663 1.00 65.81 244 VAL A N 1
ATOM 1785 C CA . VAL A 1 244 ? 12.548 0.368 3.736 1.00 65.81 244 VAL A CA 1
ATOM 1786 C C . VAL A 1 244 ? 11.196 0.775 4.327 1.00 65.81 244 VAL A C 1
ATOM 1788 O O . VAL A 1 244 ? 11.055 1.905 4.771 1.00 65.81 244 VAL A O 1
ATOM 1791 N N . ASN A 1 245 ? 10.214 -0.132 4.397 1.00 65.56 245 ASN A N 1
ATOM 1792 C CA . ASN A 1 245 ? 8.872 0.203 4.890 1.00 65.56 245 ASN A CA 1
ATOM 1793 C C . ASN A 1 245 ? 8.695 0.048 6.409 1.00 65.56 245 ASN A C 1
ATOM 1795 O O . ASN A 1 245 ? 7.708 0.544 6.956 1.00 65.56 245 ASN A O 1
ATOM 1799 N N . ARG A 1 246 ? 9.654 -0.586 7.102 1.00 77.00 246 ARG A N 1
ATOM 1800 C CA . ARG A 1 246 ? 9.592 -0.839 8.556 1.00 77.00 246 ARG A CA 1
ATOM 1801 C C . ARG A 1 246 ? 9.473 0.419 9.447 1.00 77.00 246 ARG A C 1
ATOM 1803 O O . ARG A 1 246 ? 8.873 0.288 10.515 1.00 77.00 246 ARG A O 1
ATOM 1810 N N . PRO A 1 247 ? 9.993 1.616 9.084 1.00 73.31 247 PRO A N 1
ATOM 1811 C CA . PRO A 1 247 ? 9.814 2.819 9.902 1.00 73.31 247 PRO A CA 1
ATOM 1812 C C . PRO A 1 247 ? 8.340 3.189 10.101 1.00 73.31 247 PRO A C 1
ATOM 1814 O O . PRO A 1 247 ? 7.912 3.334 11.237 1.00 73.31 247 PRO A O 1
ATOM 1817 N N . LEU A 1 248 ? 7.536 3.222 9.030 1.00 62.41 248 LEU A N 1
ATOM 1818 C CA . LEU A 1 248 ? 6.113 3.586 9.117 1.00 62.41 248 LEU A CA 1
ATOM 1819 C C . LEU A 1 248 ? 5.303 2.596 9.971 1.00 62.41 248 LEU A C 1
ATOM 1821 O O . LEU A 1 248 ? 4.430 3.003 10.731 1.00 62.41 248 LEU A O 1
ATOM 1825 N N . GLU A 1 249 ? 5.607 1.300 9.882 1.00 65.62 249 GLU A N 1
ATOM 1826 C CA . GLU A 1 249 ? 5.003 0.280 10.753 1.00 65.62 249 GLU A CA 1
ATOM 1827 C C . GLU A 1 249 ? 5.350 0.511 12.233 1.00 65.62 249 GLU A C 1
ATOM 1829 O O . GLU A 1 249 ? 4.496 0.355 13.105 1.00 65.62 249 GLU A O 1
ATOM 1834 N N . SER A 1 250 ? 6.589 0.930 12.510 1.00 70.31 250 SER A N 1
ATOM 1835 C CA . SER A 1 250 ? 7.056 1.253 13.863 1.00 70.31 250 SER A CA 1
ATOM 1836 C C . SER A 1 250 ? 6.365 2.506 14.410 1.00 70.31 250 SER A C 1
ATOM 1838 O O . SER A 1 250 ? 5.864 2.478 15.532 1.00 70.31 250 SER A O 1
ATOM 1840 N N . ASP A 1 251 ? 6.258 3.562 13.599 1.00 67.25 251 ASP A N 1
ATOM 1841 C CA . ASP A 1 251 ? 5.613 4.827 13.972 1.00 67.25 251 ASP A CA 1
ATOM 1842 C C . ASP A 1 251 ? 4.108 4.637 14.270 1.00 67.25 251 ASP A C 1
ATOM 1844 O O . ASP A 1 251 ? 3.573 5.220 15.212 1.00 67.25 251 ASP A O 1
ATOM 1848 N N . LEU A 1 252 ? 3.415 3.784 13.502 1.00 63.03 252 LEU A N 1
ATOM 1849 C CA . LEU A 1 252 ? 2.003 3.444 13.733 1.00 63.03 252 LEU A CA 1
ATOM 1850 C C . LEU A 1 252 ? 1.791 2.594 14.998 1.00 63.03 252 LEU A C 1
ATOM 1852 O O . LEU A 1 252 ? 0.769 2.732 15.672 1.00 63.03 252 LEU A O 1
ATOM 1856 N N . ARG A 1 253 ? 2.747 1.715 15.327 1.00 67.88 253 ARG A N 1
ATOM 1857 C CA . ARG A 1 253 ? 2.690 0.817 16.491 1.00 67.88 253 ARG A CA 1
ATOM 1858 C C . ARG A 1 253 ? 2.716 1.576 17.818 1.00 67.88 253 ARG A C 1
ATOM 1860 O O . ARG A 1 253 ? 1.971 1.199 18.722 1.00 67.88 253 ARG A O 1
ATOM 1867 N N . GLU A 1 254 ? 3.553 2.609 17.961 1.00 67.25 254 GLU A N 1
ATOM 1868 C CA . GLU A 1 254 ? 3.728 3.332 19.241 1.00 67.25 254 GLU A CA 1
ATOM 1869 C C . GLU A 1 254 ? 2.393 3.853 19.819 1.00 67.25 254 GLU A C 1
ATOM 1871 O O . GLU A 1 254 ? 2.215 3.937 21.041 1.00 67.25 254 GLU A O 1
ATOM 1876 N N . ILE A 1 255 ? 1.427 4.105 18.931 1.00 64.12 255 ILE A N 1
ATOM 1877 C CA . ILE A 1 255 ? 0.102 4.658 19.205 1.00 64.12 255 ILE A CA 1
ATOM 1878 C C . ILE A 1 255 ? -0.929 3.589 19.644 1.00 64.12 255 ILE A C 1
ATOM 1880 O O . ILE A 1 255 ? -1.843 3.941 20.383 1.00 64.12 255 ILE A O 1
ATOM 1884 N N . TYR A 1 256 ? -0.816 2.313 19.228 1.00 55.84 256 TYR A N 1
ATOM 1885 C CA . TYR A 1 256 ? -1.950 1.350 19.243 1.00 55.84 256 TYR A CA 1
ATOM 1886 C C . TYR A 1 256 ? -1.648 -0.117 19.689 1.00 55.84 256 TYR A C 1
ATOM 1888 O O . TYR A 1 256 ? -2.459 -0.997 19.442 1.00 55.84 256 TYR A O 1
ATOM 1896 N N . ASP A 1 257 ? -0.504 -0.404 20.328 1.00 56.03 257 ASP A N 1
ATOM 1897 C CA . ASP A 1 257 ? -0.230 -1.610 21.168 1.00 56.03 257 ASP A CA 1
ATOM 1898 C C . ASP A 1 257 ? -0.736 -3.022 20.711 1.00 56.03 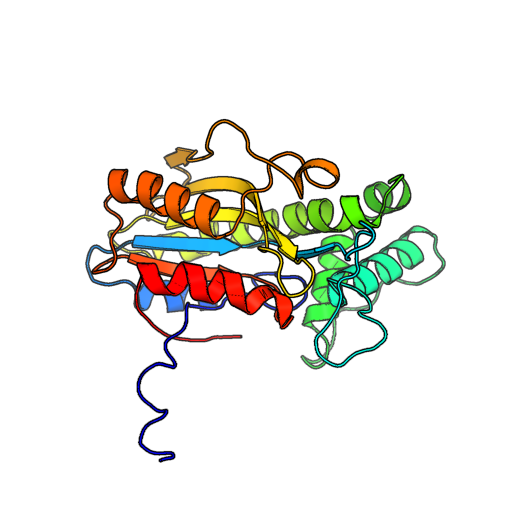257 ASP A C 1
ATOM 1900 O O . ASP A 1 257 ? -1.675 -3.576 21.276 1.00 56.03 257 ASP A O 1
ATOM 1904 N N . THR A 1 258 ? 0.068 -3.718 19.882 1.00 53.59 258 THR A N 1
ATOM 1905 C CA . THR A 1 258 ? 0.266 -5.209 19.879 1.00 53.59 258 THR A CA 1
ATOM 1906 C C . THR A 1 258 ? -0.870 -6.144 19.354 1.00 53.59 258 THR A C 1
ATOM 1908 O O . THR A 1 258 ? -2.029 -5.758 19.330 1.00 53.59 258 THR A O 1
ATOM 1911 N N . ASN A 1 259 ? -0.684 -7.429 18.967 1.00 47.88 259 ASN A N 1
ATOM 1912 C CA . ASN A 1 259 ? 0.372 -8.103 18.171 1.00 47.88 259 ASN A CA 1
ATOM 1913 C C . ASN A 1 259 ? -0.081 -9.501 17.639 1.00 47.88 259 ASN A C 1
ATOM 1915 O O . ASN A 1 259 ? -0.351 -10.403 18.431 1.00 47.88 259 ASN A O 1
ATOM 1919 N N . PHE A 1 260 ? -0.124 -9.713 16.309 1.00 38.03 260 PHE A N 1
ATOM 1920 C CA . PHE A 1 260 ? -0.241 -11.027 15.621 1.00 38.03 260 PHE A CA 1
ATOM 1921 C C . PHE A 1 260 ? 0.156 -10.887 14.131 1.00 38.03 260 PHE A C 1
ATOM 1923 O O . PHE A 1 260 ? -0.070 -9.832 13.543 1.00 38.03 260 PHE A O 1
ATOM 1930 N N . ASN A 1 261 ? 0.730 -11.918 13.493 1.00 37.84 261 ASN A N 1
ATOM 1931 C CA . ASN A 1 261 ? 1.252 -11.843 12.113 1.00 37.84 261 ASN A CA 1
ATOM 1932 C C . ASN A 1 261 ? 0.724 -12.998 11.235 1.00 37.84 261 ASN A C 1
ATOM 1934 O O . ASN A 1 261 ? 0.798 -14.154 11.651 1.00 37.84 261 ASN A O 1
ATOM 1938 N N . MET A 1 262 ? 0.225 -12.686 10.028 1.00 36.06 262 MET A N 1
ATOM 1939 C CA . MET A 1 262 ? -0.155 -13.661 8.990 1.00 36.06 262 MET A CA 1
ATOM 1940 C C . MET A 1 262 ? 0.295 -13.250 7.573 1.00 36.06 262 MET A C 1
ATOM 1942 O O . MET A 1 262 ? -0.507 -13.228 6.636 1.00 36.06 262 MET A O 1
ATOM 1946 N N . GLY A 1 263 ? 1.589 -12.947 7.431 1.00 36.22 263 GLY A N 1
ATOM 1947 C CA . GLY A 1 263 ? 2.321 -12.896 6.156 1.00 36.22 263 GLY A CA 1
ATOM 1948 C C . GLY A 1 263 ? 3.348 -14.018 6.040 1.00 36.22 263 GLY A C 1
ATOM 1949 O O . GLY A 1 263 ? 4.118 -14.190 7.011 1.00 36.22 263 GLY A O 1
#

Foldseek 3Di:
DVVVVPPDPFFAEEQAEQQLASVVFLVSLLVLLVPFPDLFEEEEETFGEWEQDPVRDIQFYDDPPDPGRDGVVPLLVVLLVVLLCCVVVVDPQDDQDPDDPCNVSSVSNVLLNVCNVVLVPDPRSRLCSRVSSLVSRCVRVLVSLQNRVLSNPNYKYWYWGWYWYFYYPPDFTWTATPFIFIGDSNSDTDDTQDDDDADDDVCVSRNHIDGLVRVLVSVCVRCVVVVHFQVRYGYYYRYYPDPRCVVSRVSNCVTHTGDDYDD

Radius of gyration: 18.38 Å; chains: 1; bounding box: 49×45×56 Å

Sequence (263 aa):
MESDLREIYDTNFNMGGLAGFPFGGATSFGAMAAHIPDGGSCLVVYGPHVGVDSTGAVGTVERRGRANGGSCCGSAVAASGYVGSVFKGDAEKAALPEDALDAQQYFVGSMLMPYAERLDAAEEKMKELPYALYDAQTELMGRIVEKSGGAVADGTTAVLGGIQINTPPGYSDYFLPLSFKLYDNEGKEVDNLMPGASFPKAKEAFPGALTNSELVSKITETLEKKGYNKETSLVATSLCCDEVNRPLESDLREIYDTNFNMG

Secondary structure (DSSP, 8-state):
-TTTSTT-----EE---GGG--TTHHHHHHHHHTTSPTT-EEEEEE--EEEB-TT--BTB-PPTT-S---BTTHHHHHHHHHHHHHHHTSSPPPPPPSSSTTHHHHHHHHHHGGGHHHHHT-TTHHHHHHHHHHHHHHHHHHHHHHHHGGGS-SS-EEEEEEEEEE--BTBPPEEEEEEEEEE-TTS-EEEE-PPPP---SGGGTSTT-EEHHHHHHHHHHHHGGGT--TTTEEEEEE--SSGGGHHHHHHHHHHH----B--

Organism: NCBI:txid49249

pLDDT: mean 82.07, std 17.04, range [24.38, 98.25]

InterPro domains:
  IPR040703 Limiting CO2-inducible protein B/C, beta carbonyic anhydrase domain [PF18599] (3-183)
  IPR040703 Limiting CO2-inducible protein B/C, beta carbonyic anhydrase domain [PF18599] (209-263)